Protein AF-A0AAW9DJM7-F1 (afdb_monomer_lite)

Foldseek 3Di:
DPPPPDPPDPQPDPDDDPDQKDFWWAFPVRFKTKMWGNPDLDDDPVVQDPADWLDDPPDPDASLVSVVVVLCVQPVPDPDPSVCCVPPPPDPVNQVVSQVRCVVVQKHKDKDWDQEPVRDIGIIIDIDRVVPDDPVVVVCCCVKRVNLSRNSQKIWMFIGTPCCVVVDPDCVVVVVPGDTDITGNCQVPPDPVSVQVVCVVVNTGTPVVVVVVVVVVVVVVVVVVVVVVD

Secondary structure (DSSP, 8-state):
--S-S----SSS-TTS---SEEEEEEETTSSEEEEEESS-----HHHH--S--S--TTSSS-HHHHHHHHHHHH-TT----GGGGGGT---HHHHHHHHHHHGGGT-EEEEEEEE-TTS-EEEEEEEE-TTTS-HHHHHHHIIIIIIHHHTT-EEEEEEEEHHHHHH-S--HHHHHHS--EEEETTHHHH-HHHHHHHHHHTTEEEHHHHHHHHHHHHHHHHHHHHHHT-

Organism: Streptococcus suis (NCBI:txid1307)

Structure (mmCIF, N/CA/C/O backbone):
data_AF-A0AAW9DJM7-F1
#
_entry.id   AF-A0AAW9DJM7-F1
#
loop_
_atom_site.group_PDB
_atom_site.id
_atom_site.type_symbol
_atom_site.label_atom_id
_atom_site.label_alt_id
_atom_site.label_comp_id
_atom_site.label_asym_id
_atom_site.label_entity_id
_atom_site.label_seq_id
_atom_site.pdbx_PDB_ins_code
_atom_site.Cartn_x
_atom_site.Cartn_y
_atom_site.Cartn_z
_atom_site.occupancy
_atom_site.B_iso_or_equiv
_atom_site.auth_seq_id
_atom_site.auth_comp_id
_atom_site.auth_asym_id
_atom_site.auth_atom_id
_atom_site.pdbx_PDB_model_num
ATOM 1 N N . MET A 1 1 ? -21.411 7.352 35.489 1.00 37.78 1 MET A N 1
ATOM 2 C CA . MET A 1 1 ? -21.206 6.170 36.355 1.00 37.78 1 MET A CA 1
ATOM 3 C C . MET A 1 1 ? -22.107 5.011 35.935 1.00 37.78 1 MET A C 1
ATOM 5 O O . MET A 1 1 ? -23.178 4.854 36.501 1.00 37.78 1 MET A O 1
ATOM 9 N N . GLU A 1 2 ? -21.659 4.278 34.909 1.00 28.89 2 GLU A N 1
ATOM 10 C CA . GLU A 1 2 ? -22.068 2.930 34.418 1.00 28.89 2 GLU A CA 1
ATOM 11 C C . GLU A 1 2 ? -21.957 2.785 32.883 1.00 28.89 2 GLU A C 1
ATOM 13 O O . GLU A 1 2 ? -22.255 1.725 32.353 1.00 28.89 2 GLU A O 1
ATOM 18 N N . LYS A 1 3 ? -21.436 3.795 32.167 1.00 32.22 3 LYS A N 1
ATOM 19 C CA . LYS A 1 3 ? -21.018 3.673 30.753 1.00 32.22 3 LYS A CA 1
ATOM 20 C C . LYS A 1 3 ? -19.493 3.611 30.539 1.00 32.22 3 LYS A C 1
ATOM 22 O O . LYS A 1 3 ? -19.038 3.504 29.416 1.00 32.22 3 LYS A O 1
ATOM 27 N N . GLU A 1 4 ? -18.702 3.647 31.612 1.00 37.38 4 GLU A N 1
ATOM 28 C C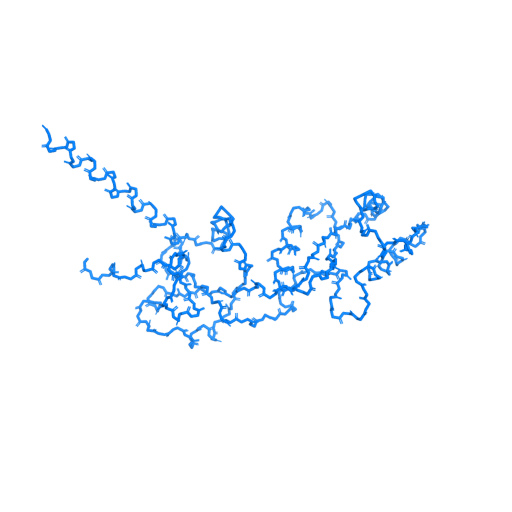A . GLU A 1 4 ? -17.241 3.882 31.573 1.00 37.38 4 GLU A CA 1
ATOM 29 C C . GLU A 1 4 ? -16.390 2.616 31.782 1.00 37.38 4 GLU A C 1
ATOM 31 O O . GLU A 1 4 ? -15.215 2.712 32.120 1.00 37.38 4 GLU A O 1
ATOM 36 N N . LYS A 1 5 ? -16.961 1.410 31.665 1.00 31.92 5 LYS A N 1
ATOM 37 C CA . LYS A 1 5 ? -16.293 0.193 32.165 1.00 31.92 5 LYS A CA 1
ATOM 38 C C . LYS A 1 5 ? -15.537 -0.660 31.152 1.00 31.92 5 LYS A C 1
ATOM 40 O O . LYS A 1 5 ? -14.966 -1.663 31.570 1.00 31.92 5 LYS A O 1
ATOM 45 N N . THR A 1 6 ? -15.455 -0.260 29.888 1.00 35.06 6 THR A N 1
ATOM 46 C CA . THR A 1 6 ? -14.741 -1.076 28.895 1.00 35.06 6 THR A CA 1
ATOM 47 C C . THR A 1 6 ? -14.119 -0.230 27.786 1.00 35.06 6 THR A C 1
ATOM 49 O O . THR A 1 6 ? -14.371 -0.434 26.609 1.00 35.06 6 THR A O 1
ATOM 52 N N . MET A 1 7 ? -13.275 0.734 28.157 1.00 35.44 7 MET A N 1
ATOM 53 C CA . MET A 1 7 ? -12.139 1.103 27.303 1.00 35.44 7 MET A CA 1
ATOM 54 C C . MET A 1 7 ? -10.948 0.260 27.758 1.00 35.44 7 MET A C 1
ATOM 56 O O . MET A 1 7 ? -10.031 0.741 28.416 1.00 35.44 7 MET A O 1
ATOM 60 N N . THR A 1 8 ? -11.020 -1.049 27.525 1.00 33.78 8 THR A N 1
ATOM 61 C CA . THR A 1 8 ? -9.863 -1.925 27.707 1.00 33.78 8 THR A CA 1
ATOM 62 C C . THR A 1 8 ? -8.975 -1.785 26.481 1.00 33.78 8 THR A C 1
ATOM 64 O O . THR A 1 8 ? -9.253 -2.346 25.428 1.00 33.78 8 THR A O 1
ATOM 67 N N . ASN A 1 9 ? -7.956 -0.950 26.651 1.00 37.66 9 ASN A N 1
ATOM 68 C CA . ASN A 1 9 ? -6.642 -0.970 26.017 1.00 37.66 9 ASN A CA 1
ATOM 69 C C . ASN A 1 9 ? -6.365 -2.208 25.122 1.00 37.66 9 ASN A C 1
ATOM 71 O O . ASN A 1 9 ? -6.140 -3.286 25.673 1.00 37.66 9 ASN A O 1
ATOM 75 N N . PRO A 1 10 ? -6.312 -2.098 23.777 1.00 40.12 10 PRO A N 1
ATOM 76 C CA . PRO A 1 10 ? -5.844 -3.201 22.941 1.00 40.12 10 PRO A CA 1
ATOM 77 C C . PRO A 1 10 ? -4.352 -3.117 22.594 1.00 40.12 10 PRO A C 1
ATOM 79 O O . PRO A 1 10 ? -3.803 -4.088 22.084 1.00 40.12 10 PRO A O 1
ATOM 82 N N . LEU A 1 11 ? -3.660 -2.006 22.869 1.00 37.53 11 LEU A N 1
ATOM 83 C CA . LEU A 1 11 ? -2.289 -1.828 22.372 1.00 37.53 11 LEU A CA 1
ATOM 84 C C . LEU A 1 11 ? -1.191 -2.344 23.317 1.00 37.53 11 LEU A C 1
ATOM 86 O O . LEU A 1 11 ? -0.027 -2.351 22.923 1.00 37.53 11 LEU A O 1
ATOM 90 N N . GLN A 1 12 ? -1.515 -2.823 24.530 1.00 35.91 12 GLN A N 1
ATOM 91 C CA . GLN A 1 12 ? -0.491 -3.315 25.475 1.00 35.91 12 GLN A CA 1
ATOM 92 C C . GLN A 1 12 ? -0.831 -4.552 26.326 1.00 35.91 12 GLN A C 1
ATOM 94 O O . GLN A 1 12 ? -0.043 -4.897 27.205 1.00 35.91 12 GLN A O 1
ATOM 99 N N . GLU A 1 13 ? -1.901 -5.299 26.048 1.00 33.00 13 GLU A N 1
ATOM 100 C CA . GLU A 1 13 ? -2.105 -6.613 26.686 1.00 33.00 13 GLU A CA 1
ATOM 101 C C . GLU A 1 13 ? -2.066 -7.749 25.661 1.00 33.00 13 GLU A C 1
ATOM 103 O O . GLU A 1 13 ? -3.026 -8.481 25.423 1.00 33.00 13 GLU A O 1
ATOM 108 N N . HIS A 1 14 ? -0.877 -7.946 25.089 1.00 40.41 14 HIS A N 1
ATOM 109 C CA . HIS A 1 14 ? -0.467 -9.283 24.684 1.00 40.41 14 HIS A CA 1
ATOM 110 C C . HIS A 1 14 ? -0.454 -10.171 25.935 1.00 40.41 14 HIS A C 1
ATOM 112 O O . HIS A 1 14 ? 0.506 -10.118 26.694 1.00 40.41 14 HIS A O 1
ATOM 118 N N . GLU A 1 15 ? -1.523 -10.944 26.163 1.00 33.97 15 GLU A N 1
ATOM 119 C CA . GLU A 1 15 ? -1.393 -12.386 26.444 1.00 33.97 15 GLU A CA 1
ATOM 120 C C . GLU A 1 15 ? -2.715 -13.172 26.574 1.00 33.97 15 GLU A C 1
ATOM 122 O O . GLU A 1 15 ? -2.642 -14.394 26.472 1.00 33.97 15 GLU A O 1
ATOM 127 N N . THR A 1 16 ? -3.916 -12.588 26.740 1.00 34.47 16 THR A N 1
ATOM 128 C CA . THR A 1 16 ? -5.097 -13.439 27.072 1.00 34.47 16 THR A CA 1
ATOM 129 C C . THR A 1 16 ? -6.502 -12.975 26.640 1.00 34.47 16 THR A C 1
ATOM 131 O O . THR A 1 16 ? -7.471 -13.329 27.312 1.00 34.47 16 THR A O 1
ATOM 134 N N . VAL A 1 17 ? -6.688 -12.264 25.522 1.00 37.53 17 VAL A N 1
ATOM 135 C CA . VAL A 1 17 ? -8.040 -12.160 24.930 1.00 37.53 17 VAL A CA 1
ATOM 136 C C . VAL A 1 17 ? -7.999 -12.543 23.452 1.00 37.53 17 VAL A C 1
ATOM 138 O O . VAL A 1 17 ? -7.405 -11.846 22.639 1.00 37.53 17 VAL A O 1
ATOM 141 N N . GLU A 1 18 ? -8.609 -13.687 23.129 1.00 42.47 18 GLU A N 1
ATOM 142 C CA . GLU A 1 18 ? -8.952 -14.126 21.770 1.00 42.47 18 GLU A CA 1
ATOM 143 C C . GLU A 1 18 ? -10.031 -13.189 21.193 1.00 42.47 18 GLU A C 1
ATOM 145 O O . GLU A 1 18 ? -11.188 -13.578 21.060 1.00 42.47 18 GLU A O 1
ATOM 150 N N . VAL A 1 19 ? -9.702 -11.926 20.921 1.00 54.81 19 VAL A N 1
ATOM 151 C CA . VAL A 1 19 ? -10.567 -11.073 20.096 1.00 54.81 19 VAL A CA 1
ATOM 152 C C . VAL A 1 19 ? -9.832 -10.827 18.795 1.00 54.81 19 VAL A C 1
ATOM 154 O O . VAL A 1 19 ? -8.805 -10.152 18.779 1.00 54.81 19 VAL A O 1
ATOM 157 N N . GLY A 1 20 ? -10.356 -11.404 17.714 1.00 70.94 20 GLY A N 1
ATOM 158 C CA . GLY A 1 20 ? -9.831 -11.215 16.362 1.00 70.94 20 GLY A CA 1
ATOM 159 C C . GLY A 1 20 ? -9.927 -9.772 15.872 1.00 70.94 20 GLY A C 1
ATOM 160 O O . GLY A 1 20 ? -9.278 -9.417 14.900 1.00 70.94 20 GLY A O 1
ATOM 161 N N . TYR A 1 21 ? -10.680 -8.913 16.565 1.00 81.81 21 TYR A N 1
ATOM 162 C CA . TYR A 1 21 ? -10.854 -7.506 16.229 1.00 81.81 21 TYR A CA 1
ATOM 163 C C . TYR A 1 21 ? -10.689 -6.578 17.443 1.00 81.81 21 TYR A C 1
ATOM 165 O O . TYR A 1 21 ? -10.893 -6.976 18.590 1.00 81.81 21 TYR A O 1
ATOM 173 N N . ALA A 1 22 ? -10.342 -5.314 17.196 1.00 83.69 22 ALA A N 1
ATOM 174 C CA . ALA A 1 22 ? -10.177 -4.286 18.222 1.00 83.69 22 ALA A CA 1
ATOM 175 C C . ALA A 1 22 ? -10.724 -2.934 17.757 1.00 83.69 22 ALA A C 1
ATOM 177 O O . ALA A 1 22 ? -10.613 -2.579 16.589 1.00 83.69 22 ALA A O 1
ATOM 178 N N . ILE A 1 23 ? -11.269 -2.141 18.681 1.00 86.19 23 ILE A N 1
ATOM 179 C CA . ILE A 1 23 ? -11.615 -0.747 18.390 1.00 86.19 23 ILE A CA 1
ATOM 180 C C . ILE A 1 23 ? -10.336 0.092 18.466 1.00 86.19 23 ILE A C 1
ATOM 182 O O . ILE A 1 23 ? -9.620 0.024 19.467 1.00 86.19 23 ILE A O 1
ATOM 186 N N . ILE A 1 24 ? -10.053 0.877 17.427 1.00 86.12 24 ILE A N 1
ATOM 187 C CA . ILE A 1 24 ? -8.833 1.696 17.320 1.00 86.12 24 ILE A CA 1
ATOM 188 C C . ILE A 1 24 ? -9.105 3.199 17.220 1.00 86.12 24 ILE A C 1
ATOM 190 O O . ILE A 1 24 ? -8.210 3.995 17.499 1.00 86.12 24 ILE A O 1
ATOM 194 N N . GLY A 1 25 ? -10.331 3.606 16.887 1.00 87.25 25 GLY A N 1
ATOM 195 C CA . GLY A 1 25 ? -10.681 5.020 16.792 1.00 87.25 25 GLY A CA 1
ATOM 196 C C . GLY A 1 25 ? -12.165 5.300 16.975 1.00 87.25 25 GLY A C 1
ATOM 197 O O . GLY A 1 25 ? -12.992 4.391 16.912 1.00 87.25 25 GLY A O 1
ATOM 198 N N . ILE A 1 26 ? -12.485 6.572 17.197 1.00 88.62 26 ILE A N 1
ATOM 199 C CA . ILE A 1 26 ? -13.849 7.106 17.306 1.00 88.62 26 ILE A CA 1
ATOM 200 C C . ILE A 1 26 ? -13.984 8.254 16.307 1.00 88.62 26 ILE A C 1
ATOM 202 O O . ILE A 1 26 ? -13.054 9.048 16.157 1.00 88.62 26 ILE A O 1
ATOM 206 N N . SER A 1 27 ? -15.097 8.321 15.580 1.00 91.31 27 SER A N 1
ATOM 207 C CA . SER A 1 27 ? -15.338 9.388 14.609 1.00 91.31 27 SER A CA 1
ATOM 208 C C . SER A 1 27 ? -15.389 10.752 15.308 1.00 91.31 27 SER A C 1
ATOM 210 O O . SER A 1 27 ? -15.772 10.860 16.472 1.00 91.31 27 SER A O 1
ATOM 212 N N . GLN A 1 28 ? -14.997 11.822 14.613 1.00 86.19 28 GLN A N 1
ATOM 213 C CA . GLN A 1 28 ? -14.961 13.175 15.200 1.00 86.19 28 GLN A CA 1
ATOM 214 C C . GLN A 1 28 ? -16.333 13.708 15.646 1.00 86.19 28 GLN A C 1
ATOM 216 O O . GLN A 1 28 ? -16.401 14.62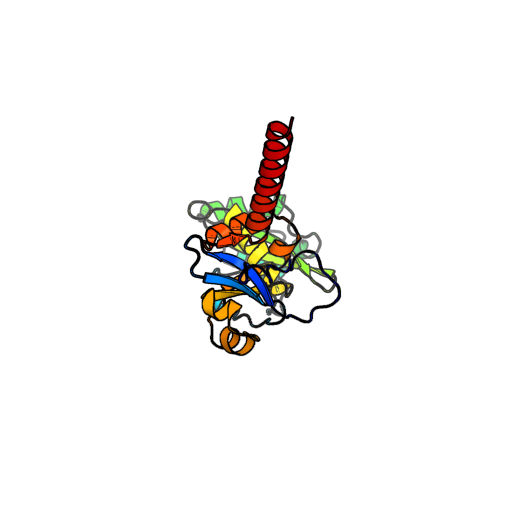1 16.467 1.00 86.19 28 GLN A O 1
ATOM 221 N N . ASP A 1 29 ? -17.415 13.183 15.078 1.00 88.50 29 ASP A N 1
ATOM 222 C CA . ASP A 1 29 ? -18.796 13.472 15.470 1.00 88.50 29 ASP A CA 1
ATOM 223 C C . ASP A 1 29 ? -19.336 12.527 16.556 1.00 88.50 29 ASP A C 1
ATOM 225 O O . ASP A 1 29 ? -20.470 12.704 16.998 1.00 88.50 29 ASP A O 1
ATOM 229 N N . GLU A 1 30 ? -18.515 11.581 17.026 1.00 85.31 30 GLU A N 1
ATOM 230 C CA . GLU A 1 30 ? -18.844 10.598 18.061 1.00 85.31 30 GLU A CA 1
ATOM 231 C C . GLU A 1 30 ? -20.090 9.755 17.728 1.00 85.31 30 GLU A C 1
ATOM 233 O O . GLU A 1 30 ? -20.873 9.404 18.614 1.00 85.31 30 GLU A O 1
ATOM 238 N N . GLU A 1 31 ? -20.295 9.422 16.452 1.00 88.88 31 GLU A N 1
ATOM 239 C CA . GLU A 1 31 ? -21.380 8.531 16.015 1.00 88.88 31 GLU A CA 1
ATOM 240 C C . GLU A 1 31 ? -20.888 7.101 15.743 1.00 88.88 31 GLU A C 1
ATOM 242 O O . GLU A 1 31 ? -21.622 6.131 15.968 1.00 88.88 31 GLU A O 1
ATOM 247 N N . GLU A 1 32 ? -19.629 6.948 15.331 1.00 91.38 32 GLU A N 1
ATOM 248 C CA . GLU A 1 32 ? -19.064 5.689 14.850 1.00 91.38 32 GLU A CA 1
ATOM 249 C C . GLU A 1 32 ? -17.731 5.360 15.527 1.00 91.38 32 GLU A C 1
ATOM 251 O O . GLU A 1 32 ? -16.979 6.225 15.978 1.00 91.38 32 GLU A O 1
ATOM 256 N N . VAL A 1 33 ? -17.420 4.070 15.582 1.00 90.12 33 VAL A N 1
ATOM 257 C CA . VAL A 1 33 ? -16.104 3.556 15.939 1.00 90.12 33 VAL A CA 1
ATOM 258 C C . VAL A 1 33 ? -15.437 2.918 14.732 1.00 90.12 33 VAL A C 1
ATOM 260 O O . VAL A 1 33 ? -16.099 2.329 13.877 1.00 90.12 33 VAL A O 1
ATOM 263 N N . LEU A 1 34 ? -14.110 2.995 14.700 1.00 90.69 34 LEU A N 1
ATOM 264 C CA . LEU A 1 34 ? -13.289 2.267 13.748 1.00 90.69 34 LEU A CA 1
ATOM 265 C C . LEU A 1 34 ? -12.763 0.995 14.405 1.00 90.69 34 LEU A C 1
ATOM 267 O O . LEU A 1 34 ? -12.062 1.051 15.420 1.00 90.69 34 LEU A O 1
ATOM 271 N N . ILE A 1 35 ? -13.096 -0.142 13.810 1.00 89.38 35 ILE A N 1
ATOM 272 C CA . ILE A 1 35 ? -12.697 -1.473 14.256 1.00 89.38 35 ILE A CA 1
ATOM 273 C C . ILE A 1 35 ? -11.681 -2.031 13.269 1.00 89.38 35 ILE A C 1
ATOM 275 O O . ILE A 1 35 ? -11.929 -2.028 12.068 1.00 89.38 35 ILE A O 1
ATOM 279 N N . VAL A 1 36 ? -10.557 -2.527 13.772 1.00 88.12 36 VAL A N 1
ATOM 280 C CA . VAL A 1 36 ? -9.617 -3.344 13.000 1.00 88.12 36 VAL A CA 1
ATOM 281 C C . VAL A 1 36 ? -9.917 -4.816 13.230 1.00 88.12 36 VAL A C 1
ATOM 283 O O . VAL A 1 36 ? -10.077 -5.228 14.375 1.00 88.12 36 VAL A O 1
ATOM 286 N N . ASP A 1 37 ? -9.970 -5.597 12.158 1.00 86.94 37 ASP A N 1
ATOM 287 C CA . ASP A 1 37 ? -10.021 -7.058 12.188 1.00 86.94 37 ASP A CA 1
ATOM 288 C C . ASP A 1 37 ? -8.645 -7.613 11.787 1.00 86.94 37 ASP A C 1
ATOM 290 O O . ASP A 1 37 ? -8.155 -7.375 10.681 1.00 86.94 37 ASP A O 1
ATOM 294 N N . TYR A 1 38 ? -7.998 -8.301 12.727 1.00 81.12 38 TYR A N 1
ATOM 295 C CA . TYR A 1 38 ? -6.676 -8.908 12.582 1.00 81.12 38 TYR A CA 1
ATOM 296 C C . TYR A 1 38 ? -6.719 -10.344 12.048 1.00 81.12 38 TYR A C 1
ATOM 298 O O . TYR A 1 38 ? -5.670 -10.858 11.650 1.00 81.12 38 TYR A O 1
ATOM 306 N N . ASP A 1 39 ? -7.885 -10.993 12.074 1.00 77.88 39 ASP A N 1
ATOM 307 C CA . ASP A 1 39 ? -8.047 -12.396 11.685 1.00 77.88 39 ASP A CA 1
ATOM 308 C C . ASP A 1 39 ? -8.612 -12.539 10.263 1.00 77.88 39 ASP A C 1
ATOM 310 O O . ASP A 1 39 ? -8.368 -13.550 9.591 1.00 77.88 39 ASP A O 1
ATOM 314 N N . SER A 1 40 ? -9.346 -11.536 9.778 1.00 69.44 40 SER A N 1
ATOM 315 C CA . SER A 1 40 ? -9.876 -11.525 8.417 1.00 69.44 40 SER A CA 1
ATOM 316 C C . SER A 1 40 ? -8.860 -11.008 7.396 1.00 69.44 40 SER A C 1
ATOM 318 O O . SER A 1 40 ? -8.470 -9.843 7.394 1.00 69.44 40 SER A O 1
ATOM 320 N N . ASN A 1 41 ? -8.482 -11.888 6.463 1.00 65.00 41 ASN A N 1
ATOM 321 C CA . ASN A 1 41 ? -7.443 -11.631 5.458 1.00 65.00 41 ASN A CA 1
ATOM 322 C C . ASN A 1 41 ? -7.965 -11.700 4.014 1.00 65.00 41 ASN A C 1
ATOM 324 O O . ASN A 1 41 ? -7.211 -12.036 3.098 1.00 65.00 41 ASN A O 1
ATOM 328 N N . TRP A 1 42 ? -9.258 -11.452 3.780 1.00 71.19 42 TRP A N 1
ATOM 329 C CA . TRP A 1 42 ? -9.771 -11.426 2.409 1.00 71.19 42 TRP A CA 1
ATOM 330 C C . TRP A 1 42 ? -9.570 -10.043 1.783 1.00 71.19 42 TRP A C 1
ATOM 332 O O . TRP A 1 42 ? -10.137 -9.055 2.244 1.00 71.19 42 TRP A O 1
ATOM 342 N N . VAL A 1 43 ? -8.767 -9.974 0.726 1.00 75.06 43 VAL A N 1
ATOM 343 C CA . VAL A 1 43 ? -8.540 -8.750 -0.046 1.00 75.06 43 VAL A CA 1
ATOM 344 C C . VAL A 1 43 ? -8.800 -9.069 -1.510 1.00 75.06 43 VAL A C 1
ATOM 346 O O . VAL A 1 43 ? -8.197 -9.996 -2.055 1.00 75.06 43 VAL A O 1
ATOM 349 N N . ASP A 1 44 ? -9.698 -8.315 -2.141 1.00 80.06 44 ASP A N 1
ATOM 350 C CA . ASP A 1 44 ? -9.817 -8.321 -3.595 1.00 80.06 44 ASP A CA 1
ATOM 351 C C . ASP A 1 44 ? -8.675 -7.480 -4.179 1.00 80.06 44 ASP A C 1
ATOM 353 O O . ASP A 1 44 ? -8.640 -6.257 -4.043 1.00 80.06 44 ASP A O 1
ATOM 357 N N . GLU A 1 45 ? -7.705 -8.159 -4.790 1.00 77.44 45 GLU A N 1
ATOM 358 C CA . GLU A 1 45 ? -6.511 -7.553 -5.380 1.00 77.44 45 GLU A CA 1
ATOM 359 C C . GLU A 1 45 ? -6.850 -6.491 -6.438 1.00 77.44 45 GLU A C 1
ATOM 361 O O . GLU A 1 45 ? -6.163 -5.471 -6.515 1.00 77.44 45 GLU A O 1
ATOM 366 N N . GLU A 1 46 ? -7.905 -6.701 -7.236 1.00 78.06 46 GLU A N 1
ATOM 367 C CA . GLU A 1 46 ? -8.298 -5.761 -8.292 1.00 78.06 46 GLU A CA 1
ATOM 368 C C . GLU A 1 46 ? -8.909 -4.485 -7.707 1.00 78.06 46 GLU A C 1
ATOM 370 O O . GLU A 1 46 ? -8.666 -3.390 -8.218 1.00 78.06 46 GLU A O 1
ATOM 375 N N . GLU A 1 47 ? -9.687 -4.612 -6.630 1.00 75.06 47 GLU A N 1
ATOM 376 C CA . GLU A 1 47 ? -10.264 -3.459 -5.936 1.00 75.06 47 GLU A CA 1
ATOM 377 C C . GLU A 1 47 ? -9.206 -2.700 -5.133 1.00 75.06 47 GLU A C 1
ATOM 379 O O . GLU A 1 47 ? -9.251 -1.472 -5.059 1.00 75.06 47 GLU A O 1
ATOM 384 N N . PHE A 1 48 ? -8.235 -3.420 -4.569 1.00 80.31 48 PHE A N 1
ATOM 385 C CA . PHE A 1 48 ? -7.185 -2.866 -3.723 1.00 80.31 48 PHE A CA 1
ATOM 386 C C . PHE A 1 48 ? -6.078 -2.156 -4.522 1.00 80.31 48 PHE A C 1
ATOM 388 O O . PHE A 1 48 ? -5.584 -1.099 -4.122 1.00 80.31 48 PHE A O 1
ATOM 395 N N . LEU A 1 49 ? -5.673 -2.707 -5.670 1.00 84.81 49 LEU A N 1
ATOM 396 C CA . LEU A 1 49 ? -4.616 -2.125 -6.497 1.00 84.81 49 LEU A CA 1
ATOM 397 C C . LEU A 1 49 ? -5.170 -1.030 -7.414 1.00 84.81 49 LEU A C 1
ATOM 399 O O . LEU A 1 49 ? -5.641 -1.264 -8.524 1.00 84.81 49 LEU A O 1
ATOM 403 N N . HIS A 1 50 ? -5.026 0.221 -6.989 1.00 82.56 50 HIS A N 1
ATOM 404 C CA . HIS A 1 50 ? -5.513 1.380 -7.744 1.00 82.56 50 HIS A CA 1
ATOM 405 C C . HIS A 1 50 ? -4.594 1.831 -8.890 1.00 82.56 50 HIS A C 1
ATOM 407 O O . HIS A 1 50 ? -4.886 2.814 -9.579 1.00 82.56 50 HIS A O 1
ATOM 413 N N . ARG A 1 51 ? -3.448 1.168 -9.080 1.00 85.69 51 ARG A N 1
ATOM 414 C CA . ARG A 1 51 ? -2.424 1.568 -10.051 1.00 85.69 51 ARG A CA 1
ATOM 415 C C . ARG A 1 51 ? -1.864 0.366 -10.794 1.00 85.69 51 ARG A C 1
ATOM 417 O O . ARG A 1 51 ? -1.607 -0.677 -10.203 1.00 85.69 51 ARG A O 1
ATOM 424 N N . SER A 1 52 ? -1.615 0.545 -12.090 1.00 86.62 52 SER A N 1
ATOM 425 C CA . SER A 1 52 ? -0.998 -0.485 -12.924 1.00 86.62 52 SER A CA 1
ATOM 426 C C . SER A 1 52 ? 0.474 -0.660 -12.560 1.00 86.62 52 SER A C 1
ATOM 428 O O . SER A 1 52 ? 1.307 0.190 -12.880 1.00 86.62 52 SER A O 1
ATOM 430 N N . LEU A 1 53 ? 0.783 -1.773 -11.901 1.00 91.75 53 LEU A N 1
ATOM 431 C CA . LEU A 1 53 ? 2.152 -2.194 -11.639 1.00 91.75 53 LEU A CA 1
ATOM 432 C C . LEU A 1 53 ? 2.800 -2.718 -12.922 1.00 91.75 53 LEU A C 1
ATOM 434 O O . LEU A 1 53 ? 2.151 -3.345 -13.759 1.00 91.75 53 LEU A O 1
ATOM 438 N N . ILE A 1 54 ? 4.097 -2.459 -13.066 1.00 93.12 54 ILE A N 1
ATOM 439 C CA . ILE A 1 54 ? 4.928 -3.086 -14.099 1.00 93.12 54 ILE A CA 1
ATOM 440 C C . ILE A 1 54 ? 5.283 -4.512 -13.677 1.00 93.12 54 ILE A C 1
ATOM 442 O O . ILE A 1 54 ? 5.360 -5.396 -14.526 1.00 93.12 54 ILE A O 1
ATOM 446 N N . THR A 1 55 ? 5.504 -4.726 -12.379 1.00 89.88 55 THR A N 1
ATOM 447 C CA . THR A 1 55 ? 5.878 -6.021 -11.814 1.00 89.88 55 THR A CA 1
ATOM 448 C C . THR A 1 55 ? 4.682 -6.703 -11.162 1.00 89.88 55 THR A C 1
ATOM 450 O O . THR A 1 55 ? 3.964 -6.116 -10.353 1.00 89.88 55 THR A O 1
ATOM 453 N N . ASN A 1 56 ? 4.476 -7.966 -11.521 1.00 84.94 56 ASN A N 1
ATOM 454 C CA . ASN A 1 56 ? 3.467 -8.846 -10.957 1.00 84.94 56 ASN A CA 1
ATOM 455 C C . ASN A 1 56 ? 4.147 -10.116 -10.430 1.00 84.94 56 ASN A C 1
ATOM 457 O O . ASN A 1 56 ? 4.798 -10.829 -11.194 1.00 84.94 56 ASN A O 1
ATOM 461 N N . TYR A 1 57 ? 3.970 -10.407 -9.142 1.00 77.00 57 TYR A N 1
ATOM 462 C CA . TYR A 1 57 ? 4.531 -11.594 -8.489 1.00 77.00 57 TYR A CA 1
ATOM 463 C C . TYR A 1 57 ? 3.898 -12.910 -8.972 1.00 77.00 57 TYR A C 1
ATOM 465 O O . TYR A 1 57 ? 4.485 -13.977 -8.820 1.00 77.00 57 TYR A O 1
ATOM 473 N N . GLN A 1 58 ? 2.693 -12.848 -9.550 1.00 77.25 58 GLN A N 1
ATOM 474 C CA . GLN A 1 58 ? 1.999 -14.008 -10.116 1.00 77.25 58 GLN A CA 1
ATOM 475 C C . GLN A 1 58 ? 2.551 -14.403 -11.493 1.00 77.25 58 GLN A C 1
ATOM 477 O O . GLN A 1 58 ? 2.221 -15.474 -12.007 1.00 77.25 58 GLN A O 1
ATOM 482 N N . ASP A 1 59 ? 3.355 -13.540 -12.119 1.00 84.56 59 ASP A N 1
ATOM 483 C CA . ASP A 1 59 ? 4.021 -13.853 -13.379 1.00 84.56 59 ASP A CA 1
ATOM 484 C C . ASP A 1 59 ? 5.186 -14.822 -13.126 1.00 84.56 59 ASP A C 1
ATOM 486 O O . ASP A 1 59 ? 5.955 -14.673 -12.181 1.00 84.56 59 ASP A O 1
ATOM 490 N N . GLU A 1 60 ? 5.346 -15.820 -13.996 1.00 85.88 60 GLU A N 1
ATOM 491 C CA . GLU A 1 60 ? 6.439 -16.796 -13.892 1.00 85.88 60 GLU A CA 1
ATOM 492 C C . GLU A 1 60 ? 7.823 -16.165 -14.151 1.00 85.88 60 GLU A C 1
ATOM 494 O O . GLU A 1 60 ? 8.856 -16.768 -13.844 1.00 85.88 60 GLU A O 1
ATOM 499 N N . ARG A 1 61 ? 7.866 -14.971 -14.757 1.00 87.31 61 ARG A N 1
ATOM 500 C CA . ARG A 1 61 ? 9.091 -14.206 -15.013 1.00 87.31 61 ARG A CA 1
ATOM 501 C C . ARG A 1 61 ? 9.484 -13.385 -13.788 1.00 87.31 61 ARG A C 1
ATOM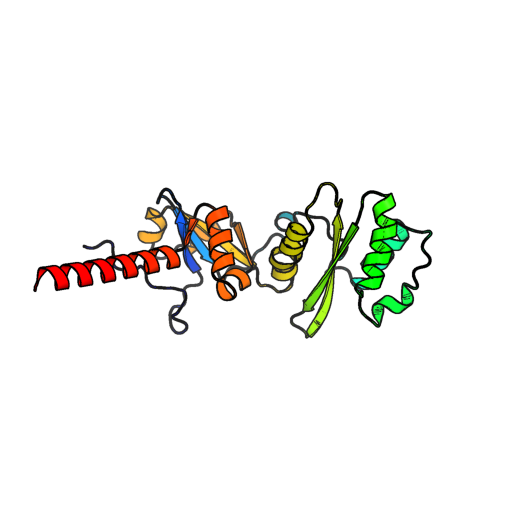 503 O O . ARG A 1 61 ? 8.638 -12.766 -13.149 1.00 87.31 61 ARG A O 1
ATOM 510 N N . SER A 1 62 ? 10.791 -13.264 -13.545 1.00 86.31 62 SER A N 1
ATOM 511 C CA . SER A 1 62 ? 11.327 -12.369 -12.512 1.00 86.31 62 SER A CA 1
ATOM 512 C C . SER A 1 62 ? 10.846 -10.926 -12.714 1.00 86.31 62 SER A C 1
ATOM 514 O O . SER A 1 62 ? 10.700 -10.464 -13.851 1.00 86.31 62 SER A O 1
ATOM 516 N N . SER A 1 63 ? 10.646 -10.183 -11.624 1.00 87.69 63 SER A N 1
ATOM 517 C CA . SER A 1 63 ? 10.336 -8.745 -11.672 1.00 87.69 63 SER A CA 1
ATOM 518 C C . SER A 1 63 ? 11.364 -7.958 -12.489 1.00 87.69 63 SER A C 1
ATOM 520 O O . SER A 1 63 ? 11.002 -7.089 -13.281 1.00 87.69 63 SER A O 1
ATOM 522 N N . TYR A 1 64 ? 12.639 -8.341 -12.394 1.00 85.56 64 TYR A N 1
ATOM 523 C CA . TYR A 1 64 ? 13.715 -7.856 -13.257 1.00 85.56 64 TYR A CA 1
ATOM 524 C C . TYR A 1 64 ? 13.385 -8.005 -14.743 1.00 85.56 64 TYR A C 1
ATOM 526 O O . TYR A 1 64 ? 13.430 -7.022 -15.483 1.00 85.56 64 TYR A O 1
ATOM 534 N N . GLN A 1 65 ? 13.020 -9.211 -15.187 1.00 85.50 65 GLN A N 1
ATOM 535 C CA . GLN A 1 65 ? 12.681 -9.462 -16.585 1.00 85.50 65 GLN A CA 1
ATOM 536 C C . GLN A 1 65 ? 11.433 -8.681 -17.017 1.00 85.50 65 GLN A C 1
ATOM 538 O O . GLN A 1 65 ? 11.399 -8.159 -18.129 1.00 85.50 65 GLN A O 1
ATOM 543 N N . GLN A 1 66 ? 10.437 -8.536 -16.141 1.00 91.12 66 GLN A N 1
ATOM 544 C CA . GLN A 1 66 ? 9.235 -7.747 -16.426 1.00 91.12 66 GLN A CA 1
ATOM 545 C C . GLN A 1 66 ? 9.564 -6.260 -16.655 1.00 91.12 66 GLN A C 1
ATOM 547 O O . GLN A 1 66 ? 9.103 -5.668 -17.635 1.00 91.12 66 GLN A O 1
ATOM 552 N N . ILE A 1 67 ? 10.426 -5.665 -15.820 1.00 89.75 67 ILE A N 1
ATOM 553 C CA . ILE A 1 67 ? 10.903 -4.283 -16.001 1.00 89.75 67 ILE A CA 1
ATOM 554 C C . ILE A 1 67 ? 11.724 -4.160 -17.291 1.00 89.75 67 ILE A C 1
ATOM 556 O O . ILE A 1 67 ? 11.542 -3.210 -18.051 1.00 89.75 67 ILE A O 1
ATOM 560 N N . ILE A 1 68 ? 12.605 -5.124 -17.571 1.00 86.94 68 ILE A N 1
ATOM 561 C CA . ILE A 1 68 ? 13.406 -5.177 -18.804 1.00 86.94 68 ILE A CA 1
ATOM 562 C C . ILE A 1 68 ? 12.503 -5.185 -20.042 1.00 86.94 68 ILE A C 1
ATOM 564 O O . ILE A 1 68 ? 12.727 -4.396 -20.962 1.00 86.94 68 ILE A O 1
ATOM 568 N N . ASP A 1 69 ? 11.477 -6.035 -20.060 1.00 88.75 69 ASP A N 1
ATOM 569 C CA . ASP A 1 69 ? 10.527 -6.140 -21.169 1.00 88.75 69 ASP A CA 1
ATOM 570 C C . ASP A 1 69 ? 9.770 -4.817 -21.369 1.00 88.75 69 ASP A C 1
ATOM 572 O O . ASP A 1 69 ? 9.628 -4.332 -22.498 1.00 88.75 69 ASP A O 1
ATOM 576 N N . TRP A 1 70 ? 9.344 -4.184 -20.271 1.00 91.69 70 TRP A N 1
ATOM 577 C CA . TRP A 1 70 ? 8.694 -2.875 -20.307 1.00 91.69 70 TRP A CA 1
ATOM 578 C C . TRP A 1 70 ? 9.623 -1.772 -20.842 1.00 91.69 70 TRP A C 1
ATOM 580 O O . TRP A 1 70 ? 9.217 -0.974 -21.694 1.00 91.69 70 TRP A O 1
ATOM 590 N N . LEU A 1 71 ? 10.889 -1.747 -20.411 1.00 88.62 71 LEU A N 1
ATOM 591 C CA . LEU A 1 71 ? 11.892 -0.789 -20.886 1.00 88.62 71 LEU A CA 1
ATOM 592 C C . LEU A 1 71 ? 12.195 -0.976 -22.375 1.00 88.62 71 LEU A C 1
ATOM 594 O O . LEU A 1 71 ? 12.276 0.008 -23.108 1.00 88.62 71 LEU A O 1
ATOM 598 N N . GLN A 1 72 ? 12.317 -2.218 -22.847 1.00 87.38 72 GLN A N 1
ATOM 599 C CA . GLN A 1 72 ? 12.538 -2.511 -24.267 1.00 87.38 72 GLN A CA 1
ATOM 600 C C . GLN A 1 72 ? 11.372 -2.039 -25.140 1.00 87.38 72 GLN A C 1
ATOM 602 O O . GLN A 1 72 ? 11.597 -1.566 -26.254 1.00 87.38 72 GLN A O 1
ATOM 607 N N . ALA A 1 73 ? 10.138 -2.139 -24.643 1.00 88.94 73 ALA A N 1
ATOM 608 C CA . ALA A 1 73 ? 8.965 -1.633 -25.346 1.00 88.94 73 ALA A CA 1
ATOM 609 C C . ALA A 1 73 ? 8.892 -0.094 -25.341 1.00 88.94 73 ALA A C 1
ATOM 611 O O . ALA A 1 73 ? 8.494 0.505 -26.342 1.00 88.94 73 ALA A O 1
ATOM 612 N N . THR A 1 74 ? 9.285 0.541 -24.234 1.00 88.38 74 THR A N 1
ATOM 613 C CA . THR A 1 74 ? 9.098 1.985 -24.009 1.00 88.38 74 THR A CA 1
ATOM 614 C C . THR A 1 74 ? 10.239 2.826 -24.588 1.00 88.38 74 THR A C 1
ATOM 616 O O . THR A 1 74 ? 9.999 3.849 -25.227 1.00 88.38 74 THR A O 1
ATOM 619 N N . ILE A 1 75 ? 11.485 2.378 -24.425 1.00 85.81 75 ILE A N 1
ATOM 620 C CA . ILE A 1 75 ? 12.706 3.057 -24.885 1.00 85.81 75 ILE A CA 1
ATOM 621 C C . ILE A 1 75 ? 13.625 2.074 -25.646 1.00 85.81 75 ILE A C 1
ATOM 623 O O . ILE A 1 75 ? 14.742 1.772 -25.220 1.00 85.81 75 ILE A O 1
ATOM 627 N N . PRO A 1 76 ? 13.202 1.583 -26.830 1.00 79.25 76 PRO A N 1
ATOM 628 C CA . PRO A 1 76 ? 13.880 0.501 -27.564 1.00 79.25 76 PRO A CA 1
ATOM 629 C C . PRO A 1 76 ? 15.282 0.856 -28.083 1.00 79.25 76 PRO A C 1
ATOM 631 O O . PRO A 1 76 ? 16.043 -0.021 -28.487 1.00 79.25 76 PRO A O 1
ATOM 634 N N . HIS A 1 77 ? 15.623 2.146 -28.147 1.00 74.50 77 HIS A N 1
ATOM 635 C CA . HIS A 1 77 ? 16.894 2.628 -28.698 1.00 74.50 77 HIS A CA 1
ATOM 636 C C . HIS A 1 77 ? 18.030 2.666 -27.679 1.00 74.50 77 HIS A C 1
ATOM 638 O O . HIS A 1 77 ? 19.182 2.906 -28.047 1.00 74.50 77 HIS A O 1
ATOM 644 N N . THR A 1 78 ? 17.715 2.441 -26.411 1.00 66.44 78 THR A N 1
ATOM 645 C CA . THR A 1 78 ? 18.693 2.463 -25.338 1.00 66.44 78 THR A CA 1
ATOM 646 C C . THR A 1 78 ? 19.363 1.103 -25.223 1.00 66.44 78 THR A C 1
ATOM 648 O O . THR A 1 78 ? 18.723 0.088 -24.956 1.00 66.44 78 THR A O 1
ATOM 651 N N . ALA A 1 79 ? 20.678 1.079 -25.434 1.00 55.16 79 ALA A N 1
ATOM 652 C CA . ALA A 1 79 ? 21.509 -0.102 -25.250 1.00 55.16 79 ALA A CA 1
ATOM 653 C C . ALA A 1 79 ? 21.822 -0.291 -23.760 1.00 55.16 79 ALA A C 1
ATOM 655 O O . ALA A 1 79 ? 22.981 -0.250 -23.352 1.00 55.16 79 ALA A O 1
ATOM 656 N N . TYR A 1 80 ? 20.793 -0.456 -22.930 1.00 61.47 80 TYR A N 1
ATOM 657 C CA . TYR A 1 80 ? 21.029 -0.876 -21.558 1.00 61.47 80 TYR A CA 1
ATOM 658 C C . TYR A 1 80 ? 21.614 -2.285 -21.600 1.00 61.47 80 TYR A C 1
ATOM 660 O O . TYR A 1 80 ? 21.130 -3.161 -22.323 1.00 61.47 80 TYR A O 1
ATOM 668 N N . ASN A 1 81 ? 22.672 -2.516 -20.828 1.00 58.16 81 ASN A N 1
ATOM 669 C CA . ASN A 1 81 ? 23.227 -3.849 -20.648 1.00 58.16 81 ASN A CA 1
ATOM 670 C C . ASN A 1 81 ? 22.317 -4.617 -19.672 1.00 58.16 81 ASN A C 1
ATOM 672 O O . ASN A 1 81 ? 22.702 -4.941 -18.553 1.00 58.16 81 ASN A O 1
ATOM 676 N N . LEU A 1 82 ? 21.067 -4.843 -20.093 1.00 58.19 82 LEU A N 1
ATOM 677 C CA . LEU A 1 82 ? 19.970 -5.368 -19.271 1.00 58.19 82 LEU A CA 1
ATOM 678 C C . LEU A 1 82 ? 20.287 -6.775 -18.739 1.00 58.19 82 LEU A C 1
ATOM 680 O O . LEU A 1 82 ? 19.795 -7.170 -17.694 1.00 58.19 82 LEU A O 1
ATOM 684 N N . ALA A 1 83 ? 21.193 -7.495 -19.406 1.00 50.59 83 ALA A N 1
ATOM 685 C CA . ALA A 1 83 ? 21.696 -8.800 -18.984 1.00 50.59 83 ALA A CA 1
ATOM 686 C C . ALA A 1 83 ? 22.562 -8.770 -17.703 1.00 50.59 83 ALA A C 1
ATOM 688 O O . ALA A 1 83 ? 22.911 -9.830 -17.194 1.00 50.59 83 ALA A O 1
ATOM 689 N N . GLN A 1 84 ? 22.952 -7.591 -17.197 1.00 53.31 84 GLN A N 1
ATOM 690 C CA . GLN A 1 84 ? 23.681 -7.446 -15.925 1.00 53.31 84 GLN A CA 1
ATOM 691 C C . GLN A 1 84 ? 22.772 -7.057 -14.745 1.00 53.31 84 GLN A C 1
ATOM 693 O O . GLN A 1 84 ? 23.240 -7.078 -13.611 1.00 53.31 84 GLN A O 1
ATOM 698 N N . LEU A 1 85 ? 21.493 -6.740 -14.991 1.00 54.84 85 LEU A N 1
ATOM 699 C CA . LEU A 1 85 ? 20.542 -6.291 -13.963 1.00 54.84 85 LEU A CA 1
ATOM 700 C C . LEU A 1 85 ? 20.162 -7.388 -12.965 1.00 54.84 85 LEU A C 1
ATOM 702 O O . LEU A 1 85 ? 20.046 -7.105 -11.780 1.00 54.84 85 LEU A O 1
ATOM 706 N N . GLU A 1 86 ? 20.040 -8.641 -13.410 1.00 51.22 86 GLU A N 1
ATOM 707 C CA . GLU A 1 86 ? 19.684 -9.764 -12.525 1.00 51.22 86 GLU A CA 1
ATOM 708 C C . GLU A 1 86 ? 20.764 -10.084 -11.474 1.00 51.22 86 GLU A C 1
ATOM 710 O O . GLU A 1 86 ? 20.510 -10.842 -10.544 1.00 51.22 86 GLU A O 1
ATOM 715 N N . ALA A 1 87 ? 21.982 -9.547 -11.617 1.00 50.22 87 ALA A N 1
ATOM 716 C CA . ALA A 1 87 ? 23.119 -9.911 -10.773 1.00 50.22 87 ALA A CA 1
ATOM 717 C C . ALA A 1 87 ? 23.494 -8.866 -9.705 1.00 50.22 87 ALA A C 1
ATOM 719 O O . ALA A 1 87 ? 24.332 -9.177 -8.858 1.00 50.22 87 ALA A O 1
ATOM 720 N N . VAL A 1 88 ? 22.969 -7.632 -9.769 1.00 53.50 88 VAL A N 1
ATOM 721 C CA . VAL A 1 88 ? 23.494 -6.490 -8.979 1.00 53.50 88 VAL A CA 1
ATOM 722 C C . VAL A 1 88 ? 22.400 -5.579 -8.396 1.00 53.50 88 VAL A C 1
ATOM 724 O O . VAL A 1 88 ? 22.723 -4.521 -7.861 1.00 53.50 88 VAL A O 1
ATOM 727 N N . ASP A 1 89 ? 21.130 -5.980 -8.488 1.00 62.50 89 ASP A N 1
ATOM 728 C CA . ASP A 1 89 ? 19.957 -5.135 -8.230 1.00 62.50 89 ASP A CA 1
ATOM 729 C C . ASP A 1 89 ? 19.890 -3.870 -9.119 1.00 62.50 89 ASP A C 1
ATOM 731 O O . ASP A 1 89 ? 20.849 -3.468 -9.792 1.00 62.50 89 ASP A O 1
ATOM 735 N N . PHE A 1 90 ? 18.726 -3.215 -9.156 1.00 70.75 90 PHE A N 1
ATOM 736 C CA . PHE A 1 90 ? 18.597 -1.887 -9.764 1.00 70.75 90 PHE A CA 1
ATOM 737 C C . PHE A 1 90 ? 19.249 -0.844 -8.853 1.00 70.75 90 PHE A C 1
ATOM 739 O O . PHE A 1 90 ? 18.640 -0.350 -7.907 1.00 70.75 90 PHE A O 1
ATOM 746 N N . ASN A 1 91 ? 20.502 -0.489 -9.135 1.00 75.19 91 ASN A N 1
ATOM 747 C CA . ASN A 1 91 ? 21.150 0.597 -8.408 1.00 75.19 91 ASN A CA 1
ATOM 748 C C . ASN A 1 91 ? 20.611 1.977 -8.840 1.00 75.19 91 ASN A C 1
ATOM 750 O O . ASN A 1 91 ? 20.093 2.164 -9.945 1.00 75.19 91 ASN A O 1
ATOM 754 N N . GLN A 1 92 ? 20.779 2.963 -7.957 1.00 79.56 92 GLN A N 1
ATOM 755 C CA . GLN A 1 92 ? 20.263 4.321 -8.139 1.00 79.56 92 GLN A CA 1
ATOM 756 C C . GLN A 1 92 ? 20.759 4.997 -9.431 1.00 79.56 92 GLN A C 1
ATOM 758 O O . GLN A 1 92 ? 19.984 5.657 -10.117 1.00 79.56 92 GLN A O 1
ATOM 763 N N . GLU A 1 93 ? 22.030 4.808 -9.802 1.00 82.50 93 GLU A N 1
ATOM 764 C CA . GLU A 1 93 ? 22.619 5.428 -11.001 1.00 82.50 93 GLU A CA 1
ATOM 765 C C . GLU A 1 93 ? 21.940 4.928 -12.288 1.00 82.50 93 GLU 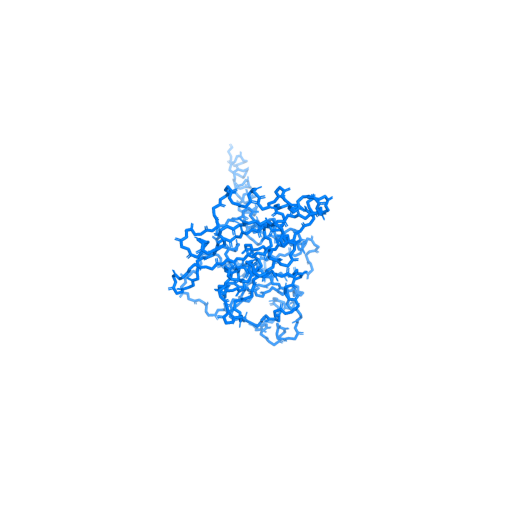A C 1
ATOM 767 O O . GLU A 1 93 ? 21.674 5.707 -13.207 1.00 82.50 93 GLU A O 1
ATOM 772 N N . MET A 1 94 ? 21.593 3.638 -12.336 1.00 80.94 94 MET A N 1
ATOM 773 C CA . MET A 1 94 ? 20.861 3.052 -13.459 1.00 80.94 94 MET A CA 1
ATOM 774 C C . MET A 1 94 ? 19.437 3.603 -13.560 1.00 80.94 94 MET A C 1
ATOM 776 O O . MET A 1 94 ? 18.995 3.943 -14.658 1.00 80.94 94 MET A O 1
ATOM 780 N N . ILE A 1 95 ? 18.733 3.742 -12.432 1.00 85.75 95 ILE A N 1
ATOM 781 C CA . ILE A 1 95 ? 17.394 4.348 -12.396 1.00 85.75 95 ILE A CA 1
ATOM 782 C C . ILE A 1 95 ? 17.442 5.806 -12.869 1.00 85.75 95 ILE A C 1
ATOM 784 O O . ILE A 1 95 ? 16.602 6.226 -13.661 1.00 85.75 95 ILE A O 1
ATOM 788 N N . GLU A 1 96 ? 18.461 6.571 -12.479 1.00 88.44 96 GLU A N 1
ATOM 789 C CA . GLU A 1 96 ? 18.654 7.951 -12.938 1.00 88.44 96 GLU A CA 1
ATOM 790 C C . GLU A 1 96 ? 18.958 8.054 -14.443 1.00 88.44 96 GLU A C 1
ATOM 792 O O . GLU A 1 96 ? 18.561 9.017 -15.110 1.00 88.44 96 GLU A O 1
ATOM 797 N N . GLU A 1 97 ? 19.681 7.089 -15.014 1.00 87.38 97 GLU A N 1
ATOM 798 C CA . GLU A 1 97 ? 19.883 7.008 -16.462 1.00 87.38 97 GLU A CA 1
ATOM 799 C C . GLU A 1 97 ? 18.585 6.668 -17.202 1.00 87.38 97 GLU A C 1
ATOM 801 O O . GLU A 1 97 ? 18.252 7.342 -18.177 1.00 87.38 97 GLU A O 1
ATOM 806 N N . ILE A 1 98 ? 17.828 5.683 -16.714 1.00 88.94 98 ILE A N 1
ATOM 807 C CA . ILE A 1 98 ? 16.508 5.319 -17.246 1.00 88.94 98 ILE A CA 1
ATOM 808 C C . ILE A 1 98 ? 15.560 6.521 -17.200 1.00 88.94 98 ILE A C 1
ATOM 810 O O . ILE A 1 98 ? 14.967 6.887 -18.216 1.00 88.94 98 ILE A O 1
ATOM 814 N N . ASN A 1 99 ? 15.475 7.202 -16.058 1.00 91.69 99 ASN A N 1
ATOM 815 C CA . ASN A 1 99 ? 14.570 8.331 -15.869 1.00 91.69 99 ASN A CA 1
ATOM 816 C C . ASN A 1 99 ? 14.942 9.549 -16.718 1.00 91.69 99 ASN A C 1
ATOM 818 O O . ASN A 1 99 ? 14.051 10.265 -17.171 1.00 91.69 99 ASN A O 1
ATOM 822 N N . ARG A 1 100 ? 16.225 9.763 -17.039 1.00 90.75 100 ARG A N 1
ATOM 823 C CA . ARG A 1 100 ? 16.622 10.797 -18.016 1.00 90.75 100 ARG A CA 1
ATOM 824 C C . ARG A 1 100 ? 16.080 10.530 -19.415 1.00 90.75 100 ARG A C 1
ATOM 826 O O . ARG A 1 100 ? 15.732 11.477 -20.123 1.00 90.75 100 ARG A O 1
ATOM 833 N N . GLU A 1 101 ? 16.023 9.270 -19.826 1.00 90.56 101 GLU A N 1
ATOM 834 C CA . GLU A 1 101 ? 15.477 8.897 -21.129 1.00 90.56 101 GLU A CA 1
ATOM 835 C C . GLU A 1 101 ? 13.943 8.930 -21.118 1.00 90.56 101 GLU A C 1
ATOM 837 O O . GLU A 1 101 ? 13.345 9.533 -22.014 1.00 90.56 101 GLU A O 1
ATOM 842 N N . LEU A 1 102 ? 13.305 8.392 -20.072 1.00 92.00 102 LEU A N 1
ATOM 843 C CA . LEU A 1 102 ? 11.847 8.429 -19.896 1.00 92.00 102 LEU A CA 1
ATOM 844 C C . LEU A 1 102 ? 11.295 9.856 -19.771 1.00 92.00 102 LEU A C 1
ATOM 846 O O . LEU A 1 102 ? 10.201 10.135 -20.266 1.00 92.00 102 LEU A O 1
ATOM 850 N N . ALA A 1 103 ? 12.069 10.796 -19.219 1.00 92.00 103 ALA A N 1
ATOM 851 C CA . ALA A 1 103 ? 11.670 12.198 -19.111 1.00 92.00 103 ALA A CA 1
ATOM 852 C C . ALA A 1 103 ? 11.342 12.832 -20.475 1.00 92.00 103 ALA A C 1
ATOM 854 O O . ALA A 1 103 ? 10.516 13.741 -20.556 1.00 92.00 103 ALA A O 1
ATOM 855 N N . ARG A 1 104 ? 11.917 12.326 -21.578 1.00 90.00 104 ARG A N 1
ATOM 856 C CA . ARG A 1 104 ? 11.577 12.773 -22.946 1.00 90.00 104 ARG A CA 1
ATOM 857 C C . ARG A 1 104 ? 10.131 12.450 -23.340 1.00 90.00 104 ARG A C 1
ATOM 859 O O . ARG A 1 104 ? 9.615 13.036 -24.290 1.00 90.00 104 ARG A O 1
ATOM 866 N N . HIS A 1 105 ? 9.496 11.541 -22.609 1.00 88.88 105 HIS A N 1
ATOM 867 C CA . HIS A 1 105 ? 8.124 11.081 -22.779 1.00 88.88 105 HIS A CA 1
ATOM 868 C C . HIS A 1 105 ? 7.202 11.526 -21.629 1.00 88.88 105 HIS A C 1
ATOM 870 O O . HIS A 1 105 ? 6.062 11.076 -21.573 1.00 88.88 105 HIS A O 1
ATOM 876 N N . ASN A 1 106 ? 7.658 12.434 -20.750 1.00 92.19 106 ASN A N 1
ATOM 877 C CA . ASN A 1 106 ? 6.977 12.818 -19.502 1.00 92.19 106 ASN A CA 1
ATOM 878 C C . ASN A 1 106 ? 6.665 11.610 -18.606 1.00 92.19 106 ASN A C 1
ATOM 880 O O . ASN A 1 106 ? 5.589 11.517 -18.024 1.00 92.19 106 ASN A O 1
ATOM 884 N N . GLN A 1 107 ? 7.595 10.660 -18.542 1.00 93.62 107 GLN A N 1
ATOM 885 C CA . GLN A 1 107 ? 7.486 9.497 -17.676 1.00 93.62 107 GLN A CA 1
ATOM 886 C C . GLN A 1 107 ? 8.717 9.395 -16.780 1.00 93.62 107 GLN A C 1
ATOM 888 O O . GLN A 1 107 ? 9.805 9.849 -17.137 1.00 93.62 107 GLN A O 1
ATOM 893 N N . ALA A 1 108 ? 8.539 8.758 -15.635 1.00 94.38 108 ALA A N 1
ATOM 894 C CA . ALA A 1 108 ? 9.601 8.263 -14.783 1.00 94.38 108 ALA A CA 1
ATOM 895 C C . ALA A 1 108 ? 9.229 6.869 -14.280 1.00 94.38 108 ALA A C 1
ATOM 897 O O . ALA A 1 108 ? 8.059 6.488 -14.239 1.00 94.38 108 ALA A O 1
ATOM 898 N N . LEU A 1 109 ? 10.252 6.109 -13.928 1.00 93.44 109 LEU A N 1
ATOM 899 C CA . LEU A 1 109 ? 10.182 4.800 -13.320 1.00 93.44 109 LEU A CA 1
ATOM 900 C C . LEU A 1 109 ? 10.543 4.948 -11.842 1.00 93.44 109 LEU A C 1
ATOM 902 O O . LEU A 1 109 ? 11.618 5.455 -11.506 1.00 93.44 109 LEU A O 1
ATOM 906 N N . LEU A 1 110 ? 9.647 4.485 -10.980 1.00 93.56 110 LEU A N 1
ATOM 907 C CA . LEU A 1 110 ? 9.908 4.276 -9.563 1.00 93.56 110 LEU A CA 1
ATOM 908 C C . LEU A 1 110 ? 10.033 2.772 -9.326 1.00 93.56 110 LEU A C 1
ATOM 910 O O . LEU A 1 110 ? 9.176 2.006 -9.772 1.00 93.56 110 LEU A O 1
ATOM 914 N N . VAL A 1 111 ? 11.103 2.366 -8.644 1.00 90.75 111 VAL A N 1
ATOM 915 C CA . VAL A 1 111 ? 11.375 0.971 -8.281 1.00 90.75 111 VAL A CA 1
ATOM 916 C C . VAL A 1 111 ? 11.637 0.900 -6.784 1.00 90.75 111 VAL A C 1
ATOM 918 O O . VAL A 1 111 ? 12.426 1.683 -6.258 1.00 90.75 111 VAL A O 1
ATOM 921 N N . GLN A 1 112 ? 10.997 -0.050 -6.115 1.00 88.12 112 GLN A N 1
ATOM 922 C CA . GLN A 1 112 ? 11.179 -0.349 -4.702 1.00 88.12 112 GLN A CA 1
ATOM 923 C C . GLN A 1 112 ? 11.557 -1.819 -4.544 1.00 88.12 112 GLN A C 1
ATOM 925 O O . GLN A 1 112 ? 10.899 -2.695 -5.100 1.00 88.12 112 GLN A O 1
ATOM 930 N N . SER A 1 113 ? 12.621 -2.078 -3.786 1.00 86.38 113 SER A N 1
ATOM 931 C CA . SER A 1 113 ? 12.999 -3.434 -3.393 1.00 86.38 113 SER A CA 1
ATOM 932 C C . SER A 1 113 ? 12.194 -3.863 -2.179 1.00 86.38 113 SER A C 1
ATOM 934 O O . SER A 1 113 ? 12.037 -3.079 -1.244 1.00 86.38 113 SER A O 1
ATOM 936 N N . ILE A 1 114 ? 11.753 -5.116 -2.177 1.00 86.38 114 ILE A N 1
ATOM 937 C CA . ILE A 1 114 ? 11.054 -5.739 -1.055 1.00 86.38 114 ILE A CA 1
ATOM 938 C C . ILE A 1 114 ? 11.756 -7.040 -0.668 1.00 86.38 114 ILE A C 1
ATOM 940 O O . ILE A 1 114 ? 12.289 -7.742 -1.528 1.00 86.38 114 ILE A O 1
ATOM 944 N N . GLU A 1 115 ? 11.771 -7.348 0.627 1.00 82.75 115 GLU A N 1
ATOM 945 C CA . GLU A 1 115 ? 12.239 -8.634 1.145 1.00 82.75 115 GLU A CA 1
ATOM 946 C C . GLU A 1 115 ? 11.018 -9.520 1.409 1.00 82.75 115 GLU A C 1
ATOM 948 O O . GLU A 1 115 ? 10.170 -9.221 2.253 1.00 82.75 115 GLU A O 1
ATOM 953 N N . CYS A 1 116 ? 10.905 -10.603 0.650 1.00 73.88 116 CYS A N 1
ATOM 954 C CA . CYS A 1 116 ? 9.828 -11.572 0.777 1.00 73.88 116 CYS A CA 1
ATOM 955 C C . CYS A 1 116 ? 9.993 -12.412 2.053 1.00 73.88 116 CYS A C 1
ATOM 957 O O . 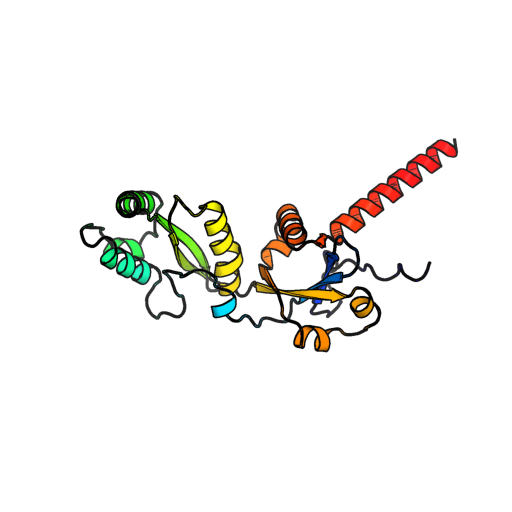CYS A 1 116 ? 11.091 -12.579 2.584 1.00 73.88 116 CYS A O 1
ATOM 959 N N . ILE A 1 117 ? 8.900 -13.025 2.520 1.00 71.88 117 ILE A N 1
ATOM 960 C CA . ILE A 1 117 ? 8.880 -13.857 3.742 1.00 71.88 117 ILE A CA 1
ATOM 961 C C . ILE A 1 117 ? 9.883 -15.027 3.674 1.00 71.88 117 ILE A C 1
ATOM 963 O O . ILE A 1 117 ? 10.391 -15.482 4.699 1.00 71.88 117 ILE A O 1
ATOM 967 N N . ASP A 1 118 ? 10.181 -15.522 2.473 1.00 74.94 118 ASP A N 1
ATOM 968 C CA . ASP A 1 118 ? 11.148 -16.597 2.232 1.00 74.94 118 ASP A CA 1
ATOM 969 C C . ASP A 1 118 ? 12.614 -16.116 2.147 1.00 74.94 118 ASP A C 1
ATOM 971 O O . ASP A 1 118 ? 13.514 -16.927 1.910 1.00 74.94 118 ASP A O 1
ATOM 975 N N . GLY A 1 119 ? 12.862 -14.820 2.370 1.00 75.38 119 GLY A N 1
ATOM 976 C CA . GLY A 1 119 ? 14.172 -14.166 2.311 1.00 75.38 119 GLY A CA 1
ATOM 977 C C . GLY A 1 119 ? 14.644 -13.821 0.896 1.00 75.38 119 GLY A C 1
ATOM 978 O O . GLY A 1 119 ? 15.785 -13.384 0.713 1.00 75.38 119 GLY A O 1
ATOM 979 N N . THR A 1 120 ? 13.810 -14.040 -0.124 1.00 76.75 120 THR A N 1
ATOM 980 C CA . THR A 1 120 ? 14.099 -13.574 -1.484 1.00 76.75 120 THR A CA 1
ATOM 981 C C . THR A 1 120 ? 13.873 -12.070 -1.599 1.00 76.75 120 THR A C 1
ATOM 983 O O . THR A 1 120 ? 13.157 -11.473 -0.800 1.00 76.75 120 THR A O 1
ATOM 986 N N . HIS A 1 121 ? 14.538 -11.441 -2.567 1.00 78.62 121 HIS A N 1
ATOM 987 C CA . HIS A 1 121 ? 14.330 -10.031 -2.878 1.00 78.62 121 HIS A CA 1
ATOM 988 C C . HIS A 1 121 ? 13.527 -9.931 -4.168 1.00 78.62 121 HIS A C 1
ATOM 990 O O . HIS A 1 121 ? 13.880 -10.570 -5.163 1.00 78.62 121 HIS A O 1
ATOM 996 N N . ASP A 1 122 ? 12.472 -9.128 -4.140 1.00 84.69 122 ASP A N 1
ATOM 997 C CA . ASP A 1 122 ? 11.648 -8.836 -5.306 1.00 84.69 122 ASP A CA 1
ATOM 998 C C . ASP A 1 122 ? 11.535 -7.321 -5.523 1.00 84.69 122 ASP A C 1
ATOM 1000 O O . ASP A 1 122 ? 11.907 -6.523 -4.658 1.00 84.69 122 ASP A O 1
ATOM 1004 N N . LEU A 1 123 ? 11.058 -6.911 -6.698 1.00 88.31 123 LEU A N 1
ATOM 1005 C CA . LEU A 1 123 ? 10.928 -5.508 -7.072 1.00 88.31 123 LEU A CA 1
ATOM 1006 C C . LEU A 1 123 ? 9.479 -5.139 -7.358 1.00 88.31 123 LEU A C 1
ATOM 1008 O O . LEU A 1 123 ? 8.799 -5.753 -8.183 1.00 88.31 123 LEU A O 1
ATOM 1012 N N . LEU A 1 124 ? 9.047 -4.040 -6.755 1.00 91.50 124 LEU A N 1
ATOM 1013 C CA . LEU A 1 124 ? 7.830 -3.329 -7.106 1.00 91.50 124 LEU A CA 1
ATOM 1014 C C . LEU A 1 124 ? 8.193 -2.172 -8.029 1.00 91.50 124 LEU A C 1
ATOM 1016 O O . LEU A 1 124 ? 9.048 -1.357 -7.686 1.00 91.50 124 LEU A O 1
ATOM 1020 N N . ALA A 1 125 ? 7.561 -2.086 -9.198 1.00 92.75 125 ALA A N 1
ATOM 1021 C CA . ALA A 1 125 ? 7.842 -1.013 -10.144 1.00 92.75 125 ALA A CA 1
ATOM 1022 C C . ALA A 1 125 ? 6.574 -0.390 -10.721 1.00 92.75 125 ALA A C 1
ATOM 1024 O O . ALA A 1 125 ? 5.631 -1.086 -11.105 1.00 92.75 125 ALA A O 1
ATOM 1025 N N . ILE A 1 126 ? 6.588 0.937 -10.838 1.00 95.12 126 ILE A N 1
ATOM 1026 C CA . ILE A 1 126 ? 5.524 1.722 -11.458 1.00 95.12 126 ILE A CA 1
ATOM 1027 C C . ILE A 1 126 ? 6.115 2.796 -12.371 1.00 95.12 126 ILE A C 1
ATOM 1029 O O . ILE A 1 126 ? 7.122 3.429 -12.049 1.00 95.12 126 ILE A O 1
ATOM 1033 N N . ALA A 1 127 ? 5.470 3.008 -13.516 1.00 94.88 127 ALA A N 1
ATOM 1034 C CA . ALA A 1 127 ? 5.715 4.175 -14.351 1.00 94.88 127 ALA A CA 1
ATOM 1035 C C . ALA A 1 127 ? 4.699 5.268 -14.018 1.00 94.88 127 ALA A C 1
ATOM 1037 O O . ALA A 1 127 ? 3.505 4.991 -13.918 1.00 94.88 127 ALA A O 1
ATOM 1038 N N . TYR A 1 128 ? 5.169 6.503 -13.889 1.00 95.50 128 TYR A N 1
ATOM 1039 C CA . TYR A 1 128 ? 4.348 7.649 -13.501 1.00 95.50 128 TYR A CA 1
ATOM 1040 C C . TYR A 1 128 ? 4.745 8.913 -14.270 1.00 95.50 128 TYR A C 1
ATOM 1042 O O . TYR A 1 128 ? 5.814 8.954 -14.881 1.00 95.50 128 TYR A O 1
ATOM 1050 N N . ASP A 1 129 ? 3.883 9.932 -14.269 1.00 95.38 129 ASP A N 1
ATOM 1051 C CA . ASP A 1 129 ? 4.173 11.263 -14.825 1.00 95.38 129 ASP A CA 1
ATOM 1052 C C . ASP A 1 129 ? 4.588 12.233 -13.697 1.00 95.38 129 ASP A C 1
ATOM 1054 O O . ASP A 1 129 ? 3.721 12.688 -12.942 1.00 95.38 129 ASP A O 1
ATOM 1058 N N . PRO A 1 130 ? 5.877 12.623 -13.591 1.00 94.12 130 PRO A N 1
ATOM 1059 C CA . PRO A 1 130 ? 6.358 13.514 -12.529 1.00 94.12 130 PRO A CA 1
ATOM 1060 C C . PRO A 1 130 ? 5.734 14.914 -12.536 1.00 94.12 130 PRO A C 1
ATOM 1062 O O . PRO A 1 130 ? 5.868 15.657 -11.567 1.00 94.12 130 PRO A O 1
ATOM 1065 N N . ALA A 1 131 ? 5.087 15.328 -13.631 1.00 94.62 131 ALA A N 1
ATOM 1066 C CA . ALA A 1 131 ? 4.394 16.613 -13.696 1.00 94.62 131 ALA A CA 1
ATOM 1067 C C . ALA A 1 131 ? 2.981 16.562 -13.093 1.00 94.62 131 ALA A C 1
ATOM 1069 O O . ALA A 1 131 ? 2.355 17.610 -12.915 1.00 94.62 131 ALA A O 1
ATOM 1070 N N . ARG A 1 132 ? 2.451 15.362 -12.834 1.00 93.81 132 ARG A N 1
ATOM 1071 C CA . ARG A 1 132 ? 1.075 15.138 -12.366 1.00 93.81 132 ARG A CA 1
ATOM 1072 C C . ARG A 1 132 ? 0.999 14.379 -11.053 1.00 93.81 132 ARG A C 1
ATOM 1074 O O . ARG A 1 132 ? -0.003 14.505 -10.357 1.00 93.81 132 ARG A O 1
ATOM 1081 N N . GLU A 1 133 ? 2.016 13.591 -10.752 1.00 94.69 133 GLU A N 1
ATOM 1082 C CA . GLU A 1 133 ? 2.021 12.637 -9.654 1.00 94.69 133 GLU A CA 1
ATOM 1083 C C . GLU A 1 133 ? 3.224 12.906 -8.753 1.00 94.69 133 GLU A C 1
ATOM 1085 O O . GLU A 1 133 ? 4.312 13.216 -9.242 1.00 94.69 133 GLU A O 1
ATOM 1090 N N . GLN A 1 134 ? 3.015 12.815 -7.440 1.00 93.88 134 GLN A N 1
ATOM 1091 C CA . GLN A 1 134 ? 4.062 13.039 -6.447 1.00 93.88 134 GLN A CA 1
ATOM 1092 C C . GLN A 1 134 ? 4.786 11.728 -6.154 1.00 93.88 134 GLN A C 1
ATOM 1094 O O . GLN A 1 134 ? 4.153 10.699 -5.915 1.00 93.88 134 GLN A O 1
ATOM 1099 N N . GLU A 1 135 ? 6.117 11.765 -6.157 1.00 92.94 135 GLU A N 1
ATOM 1100 C CA . GLU A 1 135 ? 6.928 10.573 -5.915 1.00 92.94 135 GLU A CA 1
ATOM 1101 C C . GLU A 1 135 ? 6.715 10.035 -4.495 1.00 92.94 135 GLU A C 1
ATOM 1103 O O . GLU A 1 135 ? 6.586 8.825 -4.323 1.00 92.94 135 GLU A O 1
ATOM 1108 N N . GLU A 1 136 ? 6.588 10.910 -3.490 1.00 93.19 136 GLU A N 1
ATOM 1109 C CA . GLU A 1 136 ? 6.372 10.493 -2.101 1.00 93.19 136 GLU A CA 1
ATOM 1110 C C . GLU A 1 136 ? 5.045 9.737 -1.917 1.00 93.19 136 GLU A C 1
ATOM 1112 O O . GLU A 1 136 ? 4.992 8.744 -1.191 1.00 93.19 136 GLU A O 1
ATOM 1117 N N . GLU A 1 137 ? 3.978 10.154 -2.608 1.00 91.75 137 GLU A N 1
ATOM 1118 C CA . GLU A 1 137 ? 2.680 9.460 -2.582 1.00 91.75 137 GLU A CA 1
ATOM 1119 C C . GLU A 1 137 ? 2.776 8.066 -3.218 1.00 91.75 137 GLU A C 1
ATOM 1121 O O . GLU A 1 137 ? 2.169 7.108 -2.738 1.00 91.75 137 GLU A O 1
ATOM 1126 N N . LEU A 1 138 ? 3.562 7.933 -4.290 1.00 93.75 138 LEU A N 1
ATOM 1127 C CA . LEU A 1 138 ? 3.786 6.655 -4.963 1.00 93.75 138 LEU A CA 1
ATOM 1128 C C . LEU A 1 138 ? 4.652 5.714 -4.126 1.00 93.75 138 LEU A C 1
ATOM 1130 O O . LEU A 1 138 ? 4.342 4.529 -4.044 1.00 93.75 138 LEU A O 1
ATOM 1134 N N . GLN A 1 139 ? 5.697 6.231 -3.480 1.00 92.81 139 GLN A N 1
ATOM 1135 C CA . GLN A 1 139 ? 6.512 5.468 -2.533 1.00 92.81 139 GLN A CA 1
ATOM 1136 C C . GLN A 1 139 ? 5.661 4.979 -1.356 1.00 92.81 139 GLN A C 1
ATOM 1138 O O . GLN A 1 139 ? 5.731 3.808 -0.983 1.00 92.81 139 GLN A O 1
ATOM 1143 N N . TYR A 1 140 ? 4.799 5.846 -0.816 1.00 90.19 140 TYR A N 1
ATOM 1144 C CA . TYR A 1 140 ? 3.849 5.468 0.225 1.00 90.19 140 TYR A CA 1
ATOM 1145 C C . TYR A 1 140 ? 2.898 4.358 -0.251 1.00 90.19 140 TYR A C 1
ATOM 1147 O O . TYR A 1 140 ? 2.719 3.364 0.450 1.00 90.19 140 TYR A O 1
ATOM 1155 N N . TYR A 1 141 ? 2.332 4.480 -1.456 1.00 91.69 141 TYR A N 1
ATOM 1156 C CA . TYR A 1 141 ? 1.473 3.452 -2.052 1.00 91.69 141 TYR A CA 1
ATOM 1157 C C . TYR A 1 141 ? 2.201 2.110 -2.234 1.00 91.69 141 TYR A C 1
ATOM 1159 O O . TYR A 1 141 ? 1.688 1.071 -1.820 1.00 91.69 141 TYR A O 1
ATOM 1167 N N . LEU A 1 142 ? 3.407 2.109 -2.811 1.00 92.12 142 LEU A N 1
ATOM 1168 C CA . LEU A 1 142 ? 4.180 0.880 -3.014 1.00 92.12 142 LEU A CA 1
ATOM 1169 C C . LEU A 1 142 ? 4.496 0.187 -1.683 1.00 92.12 142 LEU A C 1
ATOM 1171 O O . LEU A 1 142 ? 4.318 -1.023 -1.576 1.00 92.12 142 LEU A O 1
ATOM 1175 N N . LYS A 1 143 ? 4.887 0.948 -0.656 1.00 89.75 143 LYS A N 1
ATOM 1176 C CA . LYS A 1 143 ? 5.231 0.411 0.664 1.00 89.75 143 LYS A CA 1
ATOM 1177 C C . LYS A 1 143 ? 4.017 -0.060 1.472 1.00 89.75 143 LYS A C 1
ATOM 1179 O O . LYS A 1 143 ? 4.011 -1.168 1.991 1.00 89.75 143 LYS A O 1
ATOM 1184 N N . HIS A 1 144 ? 2.992 0.774 1.602 1.00 88.06 144 HIS A N 1
ATOM 1185 C CA . HIS A 1 144 ? 1.905 0.536 2.559 1.00 88.06 144 HIS A CA 1
ATOM 1186 C C . HIS A 1 144 ? 0.646 -0.057 1.933 1.00 88.06 144 HIS A C 1
ATOM 1188 O O . HIS A 1 144 ? -0.292 -0.387 2.646 1.00 88.06 144 HIS A O 1
ATOM 1194 N N . HIS A 1 145 ? 0.593 -0.195 0.610 1.00 88.94 145 HIS A N 1
ATOM 1195 C CA . HIS A 1 145 ? -0.493 -0.923 -0.041 1.00 88.94 145 HIS A CA 1
ATOM 1196 C C . HIS A 1 145 ? 0.067 -2.185 -0.684 1.00 88.94 145 HIS A C 1
ATOM 1198 O O . HIS A 1 145 ? -0.237 -3.293 -0.251 1.00 88.94 145 HIS A O 1
ATOM 1204 N N . VAL A 1 146 ? 0.938 -2.029 -1.678 1.00 90.31 146 VAL A N 1
ATOM 1205 C CA . VAL A 1 146 ? 1.370 -3.151 -2.523 1.00 90.31 146 VAL A CA 1
ATOM 1206 C C . VAL A 1 146 ? 2.245 -4.144 -1.757 1.00 90.31 146 VAL A C 1
ATOM 1208 O O . VAL A 1 146 ? 1.949 -5.335 -1.725 1.00 90.31 146 VAL A O 1
ATOM 1211 N N . GLU A 1 147 ? 3.303 -3.671 -1.101 1.00 89.44 147 GLU A N 1
ATOM 1212 C CA . GLU A 1 147 ? 4.184 -4.530 -0.305 1.00 89.44 147 GLU A CA 1
ATOM 1213 C C . GLU A 1 147 ? 3.443 -5.129 0.900 1.00 89.44 147 GLU A C 1
ATOM 1215 O O . GLU A 1 147 ? 3.618 -6.308 1.207 1.00 89.44 147 GLU A O 1
ATOM 1220 N N . ALA A 1 148 ? 2.577 -4.355 1.563 1.00 88.44 148 ALA A N 1
ATOM 1221 C CA . ALA A 1 148 ? 1.744 -4.859 2.651 1.00 88.44 148 ALA A CA 1
ATOM 1222 C C . ALA A 1 148 ? 0.858 -6.028 2.195 1.00 88.44 148 ALA A C 1
ATOM 1224 O O . ALA A 1 148 ? 0.796 -7.052 2.878 1.00 88.44 148 ALA A O 1
ATOM 1225 N N . LEU A 1 149 ? 0.228 -5.909 1.022 1.00 87.12 149 LEU A N 1
ATOM 1226 C CA . LEU A 1 149 ? -0.560 -6.976 0.408 1.00 87.12 149 LEU A CA 1
ATOM 1227 C C . LEU A 1 149 ? 0.302 -8.212 0.133 1.00 87.12 149 LEU A C 1
ATOM 1229 O O . LEU A 1 149 ? -0.040 -9.308 0.573 1.00 87.12 149 LEU A O 1
ATOM 1233 N N . TYR A 1 150 ? 1.450 -8.037 -0.526 1.00 83.56 150 TYR A N 1
ATOM 1234 C CA . TYR A 1 150 ? 2.327 -9.153 -0.903 1.00 83.56 150 TYR A CA 1
ATOM 1235 C C . TYR A 1 150 ? 2.930 -9.871 0.309 1.00 83.56 150 TYR A C 1
ATOM 1237 O O . TYR A 1 150 ? 3.169 -11.077 0.268 1.00 83.56 150 TYR A O 1
ATOM 1245 N N . MET A 1 151 ? 3.145 -9.155 1.412 1.00 84.31 151 MET A N 1
ATOM 1246 C CA . MET A 1 151 ? 3.641 -9.727 2.664 1.00 84.31 151 MET A CA 1
ATOM 1247 C C . MET A 1 151 ? 2.527 -10.261 3.579 1.00 84.31 151 MET A C 1
ATOM 1249 O O . MET A 1 151 ? 2.822 -10.688 4.694 1.00 84.31 151 MET A O 1
ATOM 1253 N N . GLY A 1 152 ? 1.255 -10.221 3.161 1.00 82.81 152 GLY A N 1
ATOM 1254 C CA . GLY A 1 152 ? 0.128 -10.656 3.995 1.00 82.81 152 GLY A CA 1
ATOM 1255 C C . GLY A 1 152 ? -0.036 -9.827 5.274 1.00 82.81 152 GLY A C 1
ATOM 1256 O O . GLY A 1 152 ? -0.444 -10.352 6.308 1.00 82.81 152 GLY A O 1
ATOM 1257 N N . ARG A 1 153 ? 0.334 -8.542 5.221 1.00 86.38 153 ARG A N 1
ATOM 1258 C CA . ARG A 1 153 ? 0.235 -7.578 6.327 1.00 86.38 153 ARG A CA 1
ATOM 1259 C C . ARG A 1 153 ? -1.010 -6.697 6.243 1.00 86.38 153 ARG A C 1
ATOM 1261 O O . ARG A 1 153 ? -1.179 -5.839 7.098 1.00 86.38 153 ARG A O 1
ATOM 1268 N N . VAL A 1 154 ? -1.865 -6.861 5.239 1.00 87.94 154 VAL A N 1
ATOM 1269 C CA . VAL A 1 154 ? -3.101 -6.073 5.137 1.00 87.94 154 VAL A CA 1
ATOM 1270 C C . VAL A 1 154 ? -4.096 -6.528 6.200 1.00 87.94 154 VAL A C 1
ATOM 1272 O O . VAL A 1 154 ? -4.340 -7.721 6.349 1.00 87.94 154 VAL A O 1
ATOM 1275 N N . VAL A 1 155 ? -4.674 -5.563 6.910 1.00 88.06 155 VAL A N 1
ATOM 1276 C CA . VAL A 1 155 ? -5.791 -5.747 7.842 1.00 88.06 155 VAL A CA 1
ATOM 1277 C C . VAL A 1 155 ? -7.017 -4.996 7.345 1.00 88.06 155 VAL A C 1
ATOM 1279 O O . VAL A 1 155 ? -6.904 -4.010 6.609 1.00 88.06 155 VAL A O 1
ATOM 1282 N N . GLN A 1 156 ? -8.190 -5.466 7.754 1.00 88.50 156 GLN A N 1
ATOM 1283 C CA . GLN A 1 156 ? -9.463 -4.851 7.403 1.00 88.50 156 GLN A CA 1
ATOM 1284 C C . GLN A 1 156 ? -9.917 -3.878 8.488 1.00 88.50 156 GLN A C 1
ATOM 1286 O O . GLN A 1 156 ? -9.753 -4.123 9.683 1.00 88.50 156 GLN A O 1
ATOM 1291 N N . LEU A 1 157 ? -10.505 -2.772 8.049 1.00 89.12 157 LEU A N 1
ATOM 1292 C CA . LEU A 1 157 ? -11.048 -1.717 8.884 1.00 89.12 157 LEU A CA 1
ATOM 1293 C C . LEU A 1 157 ? -12.542 -1.570 8.621 1.00 89.12 157 LEU A C 1
ATOM 1295 O O . LEU A 1 157 ? -12.974 -1.473 7.473 1.00 89.12 157 LEU A O 1
ATOM 1299 N N . TYR A 1 158 ? -13.318 -1.479 9.691 1.00 90.69 158 TYR A N 1
ATOM 1300 C CA . TYR A 1 158 ? -14.767 -1.384 9.646 1.00 90.69 158 TYR A CA 1
ATOM 1301 C C . TYR A 1 158 ? -15.247 -0.185 10.448 1.00 90.69 158 TYR A C 1
ATOM 1303 O O . TYR A 1 158 ? -14.818 0.027 11.581 1.00 90.69 158 TYR A O 1
ATOM 1311 N N . GLN A 1 159 ? -16.156 0.584 9.859 1.00 91.06 159 GLN A N 1
ATOM 1312 C CA . GLN A 1 159 ? -16.862 1.660 10.547 1.00 91.06 159 GLN A CA 1
ATOM 1313 C C . GLN A 1 159 ? -18.167 1.088 11.093 1.00 91.06 159 GLN A C 1
ATOM 1315 O O . GLN A 1 159 ? -18.950 0.493 10.349 1.00 91.06 159 GLN A O 1
ATOM 1320 N N . VAL A 1 160 ? -18.365 1.208 12.402 1.00 89.00 160 VAL A N 1
ATOM 1321 C CA . VAL A 1 160 ? -19.510 0.623 13.105 1.00 89.00 160 VAL A CA 1
ATOM 1322 C C . VAL A 1 160 ? -20.144 1.692 13.987 1.00 89.00 160 VAL A C 1
ATOM 1324 O O . VAL A 1 160 ? -19.415 2.364 14.714 1.00 89.00 160 VAL A O 1
ATOM 1327 N N . PRO A 1 161 ? -21.479 1.851 13.999 1.00 89.25 161 PRO A N 1
ATOM 1328 C CA . PRO A 1 161 ? -22.130 2.763 14.930 1.00 89.25 161 PRO A CA 1
ATOM 1329 C C . PRO A 1 161 ? -21.747 2.451 16.380 1.00 89.25 161 PRO A C 1
ATOM 1331 O O . PRO A 1 161 ? -21.770 1.292 16.804 1.00 89.25 161 PRO A O 1
ATOM 1334 N N . ILE A 1 162 ? -21.448 3.487 17.171 1.00 87.00 162 ILE A N 1
ATOM 1335 C CA . ILE A 1 162 ? -21.054 3.349 18.584 1.00 87.00 162 ILE A CA 1
ATOM 1336 C C . ILE A 1 162 ? -22.057 2.485 19.354 1.00 87.00 162 ILE A C 1
ATOM 1338 O O . ILE A 1 162 ? -21.673 1.621 20.140 1.00 87.00 162 ILE A O 1
ATOM 1342 N N . GLN A 1 163 ? -23.354 2.703 19.125 1.00 82.50 163 GLN A N 1
ATOM 1343 C CA . GLN A 1 163 ? -24.399 1.964 19.823 1.00 82.50 163 GLN A CA 1
ATOM 1344 C C . GLN A 1 163 ? -24.290 0.452 19.581 1.00 82.50 163 GLN A C 1
ATOM 1346 O O . GLN A 1 163 ? -24.319 -0.316 20.542 1.00 82.50 163 GLN A O 1
ATOM 1351 N N . ASP A 1 164 ? -24.100 0.036 18.330 1.00 83.56 164 ASP A N 1
ATOM 1352 C CA . ASP A 1 164 ? -23.979 -1.375 17.964 1.00 83.56 164 ASP A CA 1
ATOM 1353 C C . ASP A 1 164 ? -22.701 -1.992 18.541 1.00 83.56 164 ASP A C 1
ATOM 1355 O O . ASP A 1 164 ? -22.749 -3.079 19.117 1.00 83.56 164 ASP A O 1
ATOM 1359 N N . ALA A 1 165 ? -21.584 -1.261 18.484 1.00 81.56 165 ALA A N 1
ATOM 1360 C CA . ALA A 1 165 ? -20.300 -1.717 19.012 1.00 81.56 165 ALA A CA 1
ATOM 1361 C C . ALA A 1 165 ? -20.316 -1.984 20.530 1.00 81.56 165 ALA A C 1
ATOM 1363 O O . ALA A 1 165 ? -19.600 -2.865 21.003 1.00 81.56 165 ALA A O 1
ATOM 1364 N N . TYR A 1 166 ? -21.126 -1.244 21.300 1.00 75.25 166 TYR A N 1
ATOM 1365 C CA . TYR A 1 166 ? -21.227 -1.413 22.757 1.00 75.25 166 TYR A CA 1
ATOM 1366 C C . TYR A 1 166 ? -22.383 -2.313 23.215 1.00 75.25 166 TYR A C 1
ATOM 1368 O O . TYR A 1 166 ? -22.317 -2.868 24.315 1.00 75.25 166 TYR A O 1
ATOM 1376 N N . GLU A 1 167 ? -23.461 -2.428 22.437 1.00 78.50 167 GLU A N 1
ATOM 1377 C CA . GLU A 1 167 ? -24.626 -3.247 22.801 1.00 78.50 167 GLU A CA 1
ATOM 1378 C C . GLU A 1 167 ? -24.474 -4.715 22.382 1.00 78.50 167 GLU A C 1
ATOM 1380 O O . GLU A 1 167 ? -25.062 -5.598 23.018 1.00 78.50 167 GLU A O 1
ATOM 1385 N N . GLN A 1 168 ? -23.680 -4.994 21.346 1.00 74.06 168 GLN A N 1
ATOM 1386 C CA . GLN A 1 168 ? -23.444 -6.349 20.860 1.00 74.06 168 GLN A CA 1
ATOM 1387 C C . GLN A 1 168 ? -22.232 -6.986 21.547 1.00 74.06 168 GLN A C 1
ATOM 1389 O O . GLN A 1 168 ? -21.190 -6.367 21.736 1.00 74.06 168 GLN A O 1
ATOM 1394 N N . ALA A 1 169 ? -22.373 -8.256 21.937 1.00 69.19 169 ALA A N 1
ATOM 1395 C CA . ALA A 1 169 ? -21.285 -9.021 22.549 1.00 69.19 169 ALA A CA 1
ATOM 1396 C C . ALA A 1 169 ? -20.310 -9.609 21.513 1.00 69.19 169 ALA A C 1
ATOM 1398 O O . ALA A 1 169 ? -19.187 -9.955 21.868 1.00 69.19 169 ALA A O 1
ATOM 1399 N N . ASP A 1 170 ? -20.759 -9.745 20.266 1.00 77.81 170 ASP A N 1
ATOM 1400 C CA . ASP A 1 170 ? -20.019 -10.306 19.141 1.00 77.81 170 ASP A CA 1
ATOM 1401 C C . ASP A 1 170 ? -20.418 -9.535 17.877 1.00 77.81 170 ASP A C 1
ATOM 1403 O O . ASP A 1 170 ? -21.607 -9.428 17.576 1.00 77.81 170 ASP A O 1
ATOM 1407 N N . LEU A 1 171 ? -19.431 -8.967 17.183 1.00 79.19 171 LEU A N 1
ATOM 1408 C CA . LEU A 1 171 ? -19.623 -8.172 15.969 1.00 79.19 171 LEU A CA 1
ATOM 1409 C C . LEU A 1 171 ? -19.323 -8.969 14.694 1.00 79.19 171 LEU A C 1
ATOM 1411 O O . LEU A 1 171 ? -19.499 -8.433 13.604 1.00 79.19 171 LEU A O 1
ATOM 1415 N N . SER A 1 172 ? -18.899 -10.234 14.786 1.00 78.25 172 SER A N 1
ATOM 1416 C CA . SER A 1 172 ? -18.427 -11.005 13.630 1.00 78.25 172 SER A CA 1
ATOM 1417 C C . SER A 1 172 ? -19.438 -11.080 12.480 1.00 78.25 172 SER A C 1
ATOM 1419 O O . SER A 1 172 ? -19.048 -10.918 11.328 1.00 78.25 172 SER A O 1
ATOM 1421 N N . GLU A 1 173 ? -20.734 -11.275 12.757 1.00 77.94 173 GLU A N 1
ATOM 1422 C CA . GLU A 1 173 ? -21.767 -11.273 11.702 1.00 77.94 173 GLU A CA 1
ATOM 1423 C C . GLU A 1 173 ? -21.918 -9.899 11.034 1.00 77.94 173 GLU A C 1
ATOM 1425 O O . GLU A 1 173 ? -22.085 -9.826 9.820 1.00 77.94 173 GLU A O 1
ATOM 1430 N N . PHE A 1 174 ? -21.807 -8.812 11.801 1.00 79.12 174 PHE A N 1
ATOM 1431 C CA . PHE A 1 174 ? -21.899 -7.452 11.271 1.00 79.12 174 PHE A CA 1
ATOM 1432 C C . PHE A 1 174 ? -20.708 -7.122 10.364 1.00 79.12 174 PHE A C 1
ATOM 1434 O O . PHE A 1 174 ? -20.885 -6.581 9.274 1.00 79.12 174 PHE A O 1
ATOM 1441 N N . LEU A 1 175 ? -19.497 -7.493 10.790 1.00 81.31 175 LEU A N 1
ATOM 1442 C CA . LEU A 1 175 ? -18.271 -7.266 10.022 1.00 81.31 175 LEU A CA 1
ATOM 1443 C C . LEU A 1 175 ? -18.272 -8.065 8.709 1.00 81.31 175 LEU A C 1
ATOM 1445 O O . LEU A 1 175 ? -17.841 -7.549 7.686 1.00 81.31 175 LEU A O 1
ATOM 1449 N N . LEU A 1 176 ? -18.840 -9.278 8.701 1.00 77.75 176 LEU A N 1
ATOM 1450 C CA . LEU A 1 176 ? -18.986 -10.091 7.485 1.00 77.75 176 LEU A CA 1
ATOM 1451 C C . LEU A 1 176 ? -19.884 -9.448 6.415 1.00 77.75 176 LEU A C 1
ATOM 1453 O O . LEU A 1 176 ? -19.717 -9.737 5.230 1.00 77.75 176 LEU A O 1
ATOM 1457 N N . GLU A 1 177 ? -20.859 -8.630 6.817 1.00 79.75 177 GLU A N 1
ATOM 1458 C CA . GLU A 1 177 ? -21.796 -7.967 5.900 1.00 79.75 177 GLU A CA 1
ATOM 1459 C C . GLU A 1 177 ? -21.354 -6.549 5.502 1.00 79.75 177 GLU A C 1
ATOM 1461 O O . GLU A 1 177 ? -21.865 -5.992 4.525 1.00 79.75 177 GLU A O 1
ATOM 1466 N N . ALA A 1 178 ? -20.411 -5.961 6.238 1.00 81.81 178 ALA A N 1
ATOM 1467 C CA . ALA A 1 178 ? -19.902 -4.621 5.993 1.00 81.81 178 ALA A CA 1
ATOM 1468 C C . ALA A 1 178 ? -18.847 -4.604 4.875 1.00 81.81 178 ALA A C 1
ATOM 1470 O O . ALA A 1 178 ? -18.092 -5.553 4.683 1.00 81.81 178 ALA A O 1
ATOM 1471 N N . THR A 1 179 ? -18.761 -3.494 4.137 1.00 83.25 179 THR A N 1
ATOM 1472 C CA . THR A 1 179 ? -17.660 -3.272 3.189 1.00 83.25 179 THR A CA 1
ATOM 1473 C C . THR A 1 179 ? -16.427 -2.789 3.959 1.00 83.25 179 THR A C 1
ATOM 1475 O O . THR A 1 179 ? -16.476 -1.684 4.509 1.00 83.25 179 THR A O 1
ATOM 1478 N N . PRO A 1 180 ? -15.329 -3.564 4.005 1.00 86.88 180 PRO A N 1
ATOM 1479 C CA . PRO A 1 180 ? -14.125 -3.144 4.702 1.00 86.88 180 PRO A CA 1
ATOM 1480 C C . PRO A 1 180 ? -13.377 -2.056 3.930 1.00 86.88 180 PRO A C 1
ATOM 1482 O O . PRO A 1 180 ? -13.354 -2.025 2.700 1.00 86.88 180 PRO A O 1
ATOM 1485 N N . SER A 1 181 ? -12.703 -1.190 4.678 1.00 86.50 181 SER A N 1
ATOM 1486 C CA . SER A 1 181 ? -11.500 -0.493 4.217 1.00 86.50 181 SER A CA 1
ATOM 1487 C C . SER A 1 181 ? -10.263 -1.324 4.568 1.00 86.50 181 SER A C 1
ATOM 1489 O O . SER A 1 181 ? -10.354 -2.280 5.335 1.00 86.50 181 SER A O 1
ATOM 1491 N N . PHE A 1 182 ? -9.097 -0.968 4.039 1.00 86.00 182 PHE A N 1
ATOM 1492 C CA . PHE A 1 182 ? -7.868 -1.731 4.258 1.00 86.00 182 PHE A CA 1
ATOM 1493 C C . PHE A 1 182 ? -6.740 -0.844 4.775 1.00 86.00 182 PHE A C 1
ATOM 1495 O O . PHE A 1 182 ? -6.697 0.350 4.482 1.00 86.00 182 PHE A O 1
ATOM 1502 N N . MET A 1 183 ? -5.815 -1.439 5.525 1.00 86.31 183 MET A N 1
ATOM 1503 C CA . MET A 1 183 ? -4.625 -0.762 6.034 1.00 86.31 183 MET A CA 1
ATOM 1504 C C . MET A 1 183 ? -3.462 -1.746 6.186 1.00 86.31 183 MET A C 1
ATOM 1506 O O . MET A 1 183 ? -3.663 -2.928 6.453 1.00 86.31 183 MET A O 1
ATOM 1510 N N . ASP A 1 184 ? -2.234 -1.259 6.037 1.00 87.50 184 ASP A N 1
ATOM 1511 C CA . ASP A 1 184 ? -1.034 -2.010 6.407 1.00 87.50 184 ASP A CA 1
ATOM 1512 C C . ASP A 1 184 ? -0.930 -2.144 7.930 1.00 87.50 184 ASP A C 1
ATOM 1514 O O . ASP A 1 184 ? -0.816 -1.153 8.653 1.00 87.50 184 ASP A O 1
ATOM 1518 N N . ARG A 1 185 ? -0.909 -3.381 8.427 1.00 85.50 185 ARG A N 1
ATOM 1519 C CA . ARG A 1 185 ? -0.745 -3.699 9.848 1.00 85.50 185 ARG A CA 1
ATOM 1520 C C . ARG A 1 185 ? 0.525 -3.109 10.444 1.00 85.50 185 ARG A C 1
ATOM 1522 O O . ARG A 1 185 ? 0.526 -2.801 11.632 1.00 85.50 185 ARG A O 1
ATOM 1529 N N . ALA A 1 186 ? 1.599 -2.965 9.669 1.00 82.56 186 ALA A N 1
ATOM 1530 C CA . ALA A 1 186 ? 2.839 -2.388 10.180 1.00 82.56 186 ALA A CA 1
ATOM 1531 C C . ALA A 1 186 ? 2.648 -0.932 10.622 1.00 82.56 186 ALA A C 1
ATOM 1533 O O . ALA A 1 186 ? 3.251 -0.520 11.612 1.00 82.56 186 ALA A O 1
ATOM 1534 N N . LEU A 1 187 ? 1.739 -0.188 9.978 1.00 81.81 187 LEU A N 1
ATOM 1535 C CA . LEU A 1 187 ? 1.404 1.167 10.408 1.00 81.81 187 LEU A CA 1
ATOM 1536 C C . LEU A 1 187 ? 0.903 1.171 11.847 1.00 81.81 187 LEU A C 1
ATOM 1538 O O . LEU A 1 187 ? 1.371 1.990 12.619 1.00 81.81 187 LEU A O 1
ATOM 1542 N N . LEU A 1 188 ? 0.070 0.201 12.238 1.00 75.31 188 LEU A N 1
ATOM 1543 C CA . LEU A 1 188 ? -0.497 0.082 13.588 1.00 75.31 188 LEU A CA 1
ATOM 1544 C C . LEU A 1 188 ? 0.524 -0.261 14.688 1.00 75.31 188 LEU A C 1
ATOM 1546 O O . LEU A 1 188 ? 0.181 -0.200 15.867 1.00 75.31 188 LEU A O 1
ATOM 1550 N N . VAL A 1 189 ? 1.749 -0.651 14.329 1.00 71.31 189 VAL A N 1
ATOM 1551 C CA . VAL A 1 189 ? 2.747 -1.179 15.276 1.00 71.31 189 VAL A CA 1
ATOM 1552 C C . VAL A 1 189 ? 4.030 -0.345 15.303 1.00 71.31 189 VAL A C 1
ATOM 1554 O O . VAL A 1 189 ? 4.681 -0.271 16.343 1.00 71.31 189 VAL A O 1
ATOM 1557 N N . GLU A 1 190 ? 4.421 0.262 14.181 1.00 63.41 190 GLU A N 1
ATOM 1558 C CA . GLU A 1 190 ? 5.777 0.799 14.014 1.00 63.41 190 GLU A CA 1
ATOM 1559 C C . GLU A 1 190 ? 5.922 2.295 14.334 1.00 63.41 190 GLU A C 1
ATOM 1561 O O . GLU A 1 190 ? 6.972 2.688 14.844 1.00 63.41 190 GLU A O 1
ATOM 1566 N N . ASP A 1 191 ? 4.911 3.134 14.065 1.00 66.06 191 ASP A N 1
ATOM 1567 C CA . ASP A 1 191 ? 5.021 4.592 14.244 1.00 66.06 191 ASP A CA 1
ATOM 1568 C C . ASP A 1 191 ? 3.670 5.247 14.562 1.00 66.06 191 ASP A C 1
ATOM 1570 O O . ASP A 1 191 ? 2.812 5.422 13.694 1.00 66.06 191 ASP A O 1
ATOM 1574 N N . GLU A 1 192 ? 3.515 5.670 15.818 1.00 69.56 192 GLU A N 1
ATOM 1575 C CA . GLU A 1 192 ? 2.316 6.341 16.321 1.00 69.56 192 GLU A CA 1
ATOM 1576 C C . GLU A 1 192 ? 1.929 7.551 15.461 1.00 69.56 192 GLU A C 1
ATOM 1578 O O . GLU A 1 192 ? 0.764 7.706 15.114 1.00 69.56 192 GLU A O 1
ATOM 1583 N N . SER A 1 193 ? 2.889 8.363 15.009 1.00 73.12 193 SER A N 1
ATOM 1584 C CA . SER A 1 193 ? 2.586 9.573 14.234 1.00 73.12 193 SER A CA 1
ATOM 1585 C C . SER A 1 193 ? 1.909 9.276 12.893 1.00 73.12 193 SER A C 1
ATOM 1587 O O . SER A 1 193 ? 1.051 10.042 12.442 1.00 73.12 193 SER A O 1
ATOM 1589 N N . ILE A 1 194 ? 2.253 8.144 12.276 1.00 72.69 194 ILE A N 1
ATOM 1590 C CA . ILE A 1 194 ? 1.662 7.715 11.011 1.00 72.69 194 ILE A CA 1
ATOM 1591 C C . ILE A 1 194 ? 0.263 7.150 11.258 1.00 72.69 194 ILE A C 1
ATOM 1593 O O . ILE A 1 194 ? -0.654 7.512 10.525 1.00 72.69 194 ILE A O 1
ATOM 1597 N N . ILE A 1 195 ? 0.067 6.355 12.319 1.00 75.25 195 ILE A N 1
ATOM 1598 C CA . ILE A 1 195 ? -1.262 5.851 12.719 1.00 75.25 195 ILE A CA 1
ATOM 1599 C C . ILE A 1 195 ? -2.235 7.009 12.889 1.00 75.25 195 ILE A C 1
ATOM 1601 O O . ILE A 1 195 ? -3.313 7.000 12.301 1.00 75.25 195 ILE A O 1
ATOM 1605 N N . LEU A 1 196 ? -1.842 8.018 13.669 1.00 78.31 196 LEU A N 1
ATOM 1606 C CA . LEU A 1 196 ? -2.686 9.179 13.936 1.00 78.31 196 LEU A CA 1
ATOM 1607 C C . LEU A 1 196 ? -3.026 9.910 12.640 1.00 78.31 196 LEU A C 1
ATOM 1609 O O . LEU A 1 196 ? -4.189 10.217 12.389 1.00 78.31 196 LEU A O 1
ATOM 1613 N N . SER A 1 197 ? -2.033 10.109 11.767 1.00 81.81 197 SER A N 1
ATOM 1614 C CA . SER A 1 197 ? -2.282 10.728 10.470 1.00 81.81 197 SER A CA 1
ATOM 1615 C C . SER A 1 197 ? -3.246 9.917 9.602 1.00 81.81 197 SER A C 1
ATOM 1617 O O . SER A 1 197 ? -4.064 10.531 8.916 1.00 81.81 197 SER A O 1
ATOM 1619 N N . GLU A 1 198 ? -3.153 8.587 9.580 1.00 82.31 198 GLU A N 1
ATOM 1620 C CA . GLU A 1 198 ? -4.058 7.749 8.787 1.00 82.31 198 GLU A CA 1
ATOM 1621 C C . GLU A 1 198 ? -5.475 7.728 9.362 1.00 82.31 198 GLU A C 1
ATOM 1623 O O . GLU A 1 198 ? -6.441 7.901 8.620 1.00 82.31 198 GLU A O 1
ATOM 1628 N N . LEU A 1 199 ? -5.618 7.614 10.682 1.00 84.88 199 LEU A N 1
ATOM 1629 C CA . LEU A 1 199 ? -6.921 7.691 11.343 1.00 84.88 199 LEU A CA 1
ATOM 1630 C C . LEU A 1 199 ? -7.591 9.048 11.103 1.00 84.88 199 LEU A C 1
ATOM 1632 O O . LEU A 1 199 ? -8.769 9.103 10.748 1.00 84.88 199 LEU A O 1
ATOM 1636 N N . HIS A 1 200 ? -6.831 10.143 11.194 1.00 84.81 200 HIS A N 1
ATOM 1637 C CA . HIS A 1 200 ? -7.357 11.488 10.953 1.00 84.81 200 HIS A CA 1
ATOM 1638 C C . HIS A 1 200 ? -7.804 11.680 9.499 1.00 84.81 200 HIS A C 1
ATOM 1640 O O . HIS A 1 200 ? -8.825 12.327 9.267 1.00 84.81 200 HIS A O 1
ATOM 1646 N N . LYS A 1 201 ? -7.101 11.096 8.513 1.00 84.81 201 LYS A N 1
ATOM 1647 C CA . LYS A 1 201 ? -7.545 11.097 7.101 1.00 84.81 201 LYS A CA 1
ATOM 1648 C C . LYS A 1 201 ? -8.877 10.368 6.917 1.00 84.81 201 LYS A C 1
ATOM 1650 O O . LYS A 1 201 ? -9.664 10.767 6.061 1.00 84.81 201 LYS A O 1
ATOM 1655 N N . LEU A 1 202 ? -9.130 9.337 7.723 1.00 83.88 202 LEU A N 1
ATOM 1656 C CA . LEU A 1 202 ? -10.399 8.610 7.756 1.00 83.88 202 LEU A CA 1
ATOM 1657 C C . LEU A 1 202 ? -11.492 9.340 8.560 1.00 83.88 202 LEU A C 1
ATOM 1659 O O . LEU A 1 202 ? -12.637 8.904 8.537 1.00 83.88 202 LEU A O 1
ATOM 1663 N N . GLY A 1 203 ? -11.171 10.446 9.243 1.00 87.44 203 GLY A N 1
ATOM 1664 C CA . GLY A 1 203 ? -12.115 11.194 10.082 1.00 87.44 203 GLY A CA 1
ATOM 1665 C C . GLY A 1 203 ? -12.270 10.648 11.506 1.00 87.44 203 GLY A C 1
ATOM 1666 O O . GLY A 1 203 ? -13.232 10.999 12.190 1.00 87.44 203 GLY A O 1
ATOM 1667 N N . PHE A 1 204 ? -11.327 9.821 11.963 1.00 89.00 204 PHE A N 1
ATOM 1668 C CA . PHE A 1 204 ? -11.331 9.200 13.287 1.00 89.00 204 PHE A CA 1
ATOM 1669 C C . PHE A 1 204 ? -10.211 9.760 14.164 1.00 89.00 204 PHE A C 1
ATOM 1671 O O . PHE A 1 204 ? -9.117 10.046 13.686 1.00 89.00 204 PHE A O 1
ATOM 1678 N N . VAL A 1 205 ? -10.482 9.890 15.459 1.00 85.94 205 VAL A N 1
ATOM 1679 C CA . VAL A 1 205 ? -9.495 10.175 16.505 1.00 85.94 205 VAL A CA 1
ATOM 1680 C C . VAL A 1 205 ? -9.073 8.852 17.134 1.00 85.94 205 VAL A C 1
ATOM 1682 O O . VAL A 1 205 ? -9.912 7.974 17.354 1.00 85.94 205 VAL A O 1
ATOM 1685 N N . SER A 1 206 ? -7.781 8.689 17.415 1.00 84.06 206 SER A N 1
ATOM 1686 C CA . SER A 1 206 ? -7.274 7.461 18.025 1.00 84.06 206 SER A CA 1
ATOM 1687 C C . SER A 1 206 ? -7.799 7.291 19.448 1.00 84.06 206 SER A C 1
ATOM 1689 O O . SER A 1 206 ? -7.780 8.224 20.250 1.00 84.06 206 SER A O 1
ATOM 1691 N N . ILE A 1 207 ? -8.188 6.066 19.811 1.00 79.12 207 ILE A N 1
ATOM 1692 C CA . ILE A 1 207 ? -8.526 5.743 21.207 1.00 79.12 207 ILE A CA 1
ATOM 1693 C C . ILE A 1 207 ? -7.335 5.996 22.140 1.00 79.12 207 ILE A C 1
ATOM 1695 O O . ILE A 1 207 ? -7.528 6.378 23.294 1.00 79.12 207 ILE A O 1
ATOM 1699 N N . HIS A 1 208 ? -6.108 5.821 21.645 1.00 72.50 208 HIS A N 1
ATOM 1700 C CA . HIS A 1 208 ? -4.909 6.090 22.428 1.00 72.50 208 HIS A CA 1
ATOM 1701 C C . HIS A 1 208 ? -4.722 7.587 22.715 1.00 72.50 208 HIS A C 1
ATOM 1703 O O . HIS A 1 208 ? -4.391 7.947 23.844 1.00 72.50 208 HIS A O 1
ATOM 1709 N N . GLU A 1 209 ? -4.996 8.455 21.730 1.00 72.69 209 GLU A N 1
ATOM 1710 C CA . GLU A 1 209 ? -4.973 9.915 21.922 1.00 72.69 209 GLU A CA 1
ATOM 1711 C C . GLU A 1 209 ? -5.970 10.331 23.007 1.00 72.69 209 GLU A C 1
ATOM 1713 O O . GLU A 1 209 ? -5.605 11.041 23.942 1.00 72.69 209 GLU A O 1
ATOM 1718 N N . LE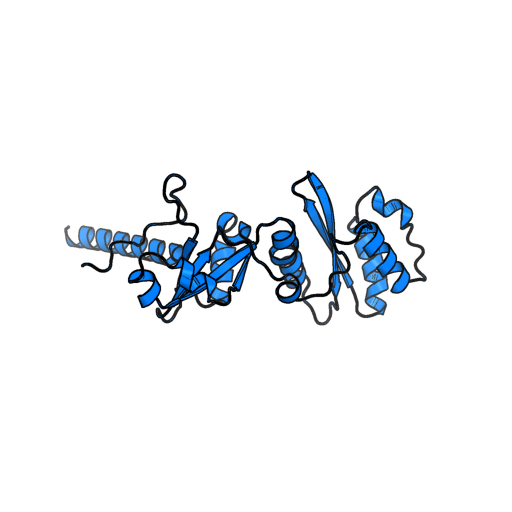U A 1 210 ? -7.202 9.821 22.927 1.00 76.12 210 LEU A N 1
ATOM 1719 C CA . LEU A 1 210 ? -8.262 10.135 23.888 1.00 76.12 210 LEU A CA 1
ATOM 1720 C C . LEU A 1 210 ? -7.908 9.694 25.317 1.00 76.12 210 LEU A C 1
ATOM 1722 O O . LEU A 1 210 ? -8.210 10.397 26.283 1.00 76.12 210 LEU A O 1
ATOM 1726 N N . ASP A 1 211 ? -7.253 8.541 25.475 1.00 74.81 211 ASP A N 1
ATOM 1727 C CA . ASP A 1 211 ? -6.834 8.045 26.790 1.00 74.81 211 ASP A CA 1
ATOM 1728 C C . ASP A 1 211 ? -5.679 8.875 27.381 1.00 74.81 211 ASP A C 1
ATOM 1730 O O . ASP A 1 211 ? -5.681 9.203 28.572 1.00 74.81 211 ASP A O 1
ATOM 1734 N N . LEU A 1 212 ? -4.722 9.284 26.540 1.00 74.62 212 LEU A N 1
ATOM 1735 C CA . LEU A 1 212 ? -3.629 10.183 26.922 1.00 74.62 212 LEU A CA 1
ATOM 1736 C C . LEU A 1 212 ? -4.142 11.558 27.359 1.00 74.62 212 LEU A C 1
ATOM 1738 O O . LEU A 1 212 ? -3.703 12.065 28.396 1.00 74.62 212 LEU A O 1
ATOM 1742 N N . GLU A 1 213 ? -5.063 12.156 26.600 1.00 76.25 213 GLU A N 1
ATOM 1743 C CA . GLU A 1 213 ? -5.691 13.435 26.949 1.00 76.25 213 GLU A CA 1
ATOM 1744 C C . GLU A 1 213 ? -6.405 13.338 28.297 1.00 76.25 213 GLU A C 1
ATOM 1746 O O . GLU A 1 213 ? -6.153 14.148 29.194 1.00 76.25 213 GLU A O 1
ATOM 1751 N N . ARG A 1 214 ? -7.202 12.283 28.500 1.00 75.69 214 ARG A N 1
ATOM 1752 C CA . ARG A 1 214 ? -7.906 12.048 29.764 1.00 75.69 214 ARG A CA 1
ATOM 1753 C C . ARG A 1 214 ? -6.948 11.933 30.947 1.00 75.69 214 ARG A C 1
ATOM 1755 O O . ARG A 1 214 ? -7.160 12.575 31.973 1.00 75.69 214 ARG A O 1
ATOM 1762 N N . HIS A 1 215 ? -5.875 11.157 30.818 1.00 73.94 215 HIS A N 1
ATOM 1763 C CA . HIS A 1 215 ? -4.894 11.020 31.895 1.00 73.94 215 HIS A CA 1
ATOM 1764 C C . HIS A 1 215 ? -4.165 12.332 32.210 1.00 73.94 215 HIS A C 1
ATOM 1766 O O . HIS A 1 215 ? -3.850 12.600 33.374 1.00 73.94 215 HIS A O 1
ATOM 1772 N N . GLN A 1 216 ? -3.918 13.175 31.206 1.00 73.44 216 GLN A N 1
ATOM 1773 C CA . GLN A 1 216 ? -3.350 14.505 31.420 1.00 73.44 216 GLN A CA 1
ATOM 1774 C C . GLN A 1 216 ? -4.336 15.441 32.128 1.00 73.44 216 GLN A C 1
ATOM 1776 O O . GLN A 1 216 ? -3.931 16.167 33.039 1.00 73.44 216 GLN A O 1
ATOM 1781 N N . GLU A 1 217 ? -5.618 15.410 31.763 1.00 74.81 217 GLU A N 1
ATOM 1782 C CA . GLU A 1 217 ? -6.666 16.190 32.428 1.00 74.81 217 GLU A CA 1
ATOM 1783 C C . GLU A 1 217 ? -6.872 15.757 33.886 1.00 74.81 217 GLU A C 1
ATOM 1785 O O . GLU A 1 217 ? -6.940 16.605 34.778 1.00 74.81 217 GLU A O 1
ATOM 1790 N N . GLU A 1 218 ? -6.904 14.450 34.153 1.00 75.31 218 GLU A N 1
ATOM 1791 C CA . GLU A 1 218 ? -7.005 13.890 35.506 1.00 75.31 218 GLU A CA 1
ATOM 1792 C C . GLU A 1 218 ? -5.809 14.300 36.377 1.00 75.31 218 GLU A C 1
ATOM 1794 O O . GLU A 1 218 ? -5.988 14.733 37.519 1.00 75.31 218 GLU A O 1
ATOM 1799 N N . ALA A 1 219 ? -4.588 14.234 35.836 1.00 72.69 219 ALA A N 1
ATOM 1800 C CA . ALA A 1 219 ? -3.383 14.668 36.540 1.00 72.69 219 ALA A CA 1
ATOM 1801 C C . ALA A 1 219 ? -3.419 16.172 36.869 1.00 72.69 219 ALA A C 1
ATOM 1803 O O . ALA A 1 219 ? -3.139 16.567 38.002 1.00 72.69 219 ALA A O 1
ATOM 1804 N N . GLN A 1 220 ? -3.837 17.010 35.915 1.00 73.50 220 GLN A N 1
ATOM 1805 C CA . GLN A 1 220 ? -3.972 18.456 36.121 1.00 73.50 220 GLN A CA 1
ATOM 1806 C C . GLN A 1 220 ? -5.054 18.806 37.151 1.00 73.50 220 GLN A C 1
ATOM 1808 O O . GLN A 1 220 ? -4.888 19.756 37.921 1.00 73.50 220 GLN A O 1
ATOM 1813 N N . GLN A 1 221 ? -6.159 18.057 37.193 1.00 70.56 221 GLN A N 1
ATOM 1814 C CA . GLN A 1 221 ? -7.207 18.246 38.197 1.00 70.56 221 GLN A CA 1
ATOM 1815 C C . GLN A 1 221 ? -6.718 17.878 39.602 1.00 70.56 221 GLN A C 1
ATOM 1817 O O . GLN A 1 221 ? -6.950 18.646 40.537 1.00 70.56 221 GLN A O 1
ATOM 1822 N N . MET A 1 222 ? -5.986 16.769 39.759 1.00 69.06 222 MET A N 1
ATOM 1823 C CA . MET A 1 222 ? -5.417 16.387 41.058 1.00 69.06 222 MET A CA 1
ATOM 1824 C C . MET A 1 222 ? -4.407 17.414 41.586 1.00 69.06 222 MET A C 1
ATOM 1826 O O . MET A 1 222 ? -4.423 17.728 42.779 1.00 69.06 222 MET A O 1
ATOM 1830 N N . ASP A 1 223 ? -3.561 17.969 40.715 1.00 66.50 223 ASP A N 1
ATOM 1831 C CA . ASP A 1 223 ? -2.597 19.007 41.096 1.00 66.50 223 ASP A CA 1
ATOM 1832 C C . ASP A 1 223 ? -3.311 20.300 41.537 1.00 66.50 223 ASP A C 1
ATOM 1834 O O . ASP A 1 223 ? -2.961 20.895 42.561 1.00 66.50 223 ASP A O 1
ATOM 1838 N N . GLN A 1 224 ? -4.386 20.701 40.844 1.00 64.62 224 GLN A N 1
ATOM 1839 C CA . GLN A 1 224 ? -5.201 21.861 41.235 1.00 64.62 224 GLN A CA 1
ATOM 1840 C C . GLN A 1 224 ? -5.969 21.651 42.549 1.00 64.62 224 GLN A C 1
ATOM 1842 O O . GLN A 1 224 ? -6.164 22.603 43.313 1.00 64.62 224 GLN A O 1
ATOM 1847 N N . GLU A 1 225 ? -6.428 20.432 42.835 1.00 63.88 225 GLU A N 1
ATOM 1848 C CA . GLU A 1 225 ? -7.077 20.104 44.108 1.00 63.88 225 GLU A CA 1
ATOM 1849 C C . GLU A 1 225 ? -6.079 20.066 45.275 1.00 63.88 225 GLU A C 1
ATOM 1851 O O . GLU A 1 225 ? -6.415 20.519 46.374 1.00 63.88 225 GLU A O 1
ATOM 1856 N N . GLN A 1 226 ? -4.837 19.624 45.043 1.00 58.78 226 GLN A N 1
ATOM 1857 C CA . GLN A 1 226 ? -3.759 19.707 46.036 1.00 58.78 226 GLN A CA 1
ATOM 1858 C C . GLN A 1 226 ? -3.346 21.155 46.335 1.00 58.78 226 GLN A C 1
ATOM 1860 O O . GLN A 1 226 ? -3.157 21.496 47.503 1.00 58.78 226 GLN A O 1
ATOM 1865 N N . GLU A 1 227 ? -3.272 22.029 45.326 1.00 57.41 227 GLU A N 1
ATOM 1866 C CA . GLU A 1 227 ? -2.986 23.459 45.527 1.00 57.41 227 GLU A CA 1
ATOM 1867 C C . GLU A 1 227 ? -4.120 24.212 46.242 1.00 57.41 227 GLU A C 1
ATOM 1869 O O . GLU A 1 227 ? -3.860 25.174 46.961 1.00 57.41 227 GLU A O 1
ATOM 1874 N N . ARG A 1 228 ? -5.380 23.781 46.087 1.00 56.69 228 ARG A N 1
ATOM 1875 C CA . ARG A 1 228 ? -6.539 24.356 46.802 1.00 56.69 228 ARG A CA 1
ATOM 1876 C C . ARG A 1 228 ? -6.733 23.809 48.220 1.00 56.69 228 ARG A C 1
ATOM 1878 O O . ARG A 1 228 ? -7.523 24.374 48.978 1.00 56.69 228 ARG A O 1
ATOM 1885 N N . GLY A 1 229 ? -6.066 22.706 48.558 1.00 50.22 229 GLY A N 1
ATOM 1886 C CA . GLY A 1 229 ? -6.083 22.078 49.882 1.00 50.22 229 GLY A CA 1
ATOM 1887 C C . GLY A 1 229 ? -4.988 22.563 50.846 1.00 50.22 229 GLY A C 1
ATOM 1888 O O . GLY A 1 229 ? -4.984 22.126 52.000 1.00 50.22 229 GLY A O 1
ATOM 1889 N N . LEU A 1 230 ? -4.084 23.440 50.390 1.00 46.66 230 LEU A N 1
ATOM 1890 C CA . LEU A 1 230 ? -3.021 24.112 51.160 1.00 46.66 230 LEU A CA 1
ATOM 1891 C C . LEU A 1 230 ? -3.374 25.580 51.449 1.00 46.66 230 LEU A C 1
ATOM 1893 O O . LEU A 1 230 ? -2.942 26.071 52.519 1.00 46.66 230 LEU A O 1
#

pLDDT: mean 77.69, std 16.0, range [28.89, 95.5]

Sequence (230 aa):
MEKEKTMTNPLQEHETVEVGYAIIGISQDEEEVLIVDYDSNWVDEEEFLHRSLITNYQDERSSYQQIIDWLQATIPHTAYNLAQLEAVDFNQEMIEEINRELARHNQALLVQSIECIDGTHDLLAIAYDPAREQEEELQYYLKHHVEALYMGRVVQLYQVPIQDAYEQADLSEFLLEATPSFMDRALLVEDESIILSELHKLGFVSIHELDLERHQEEAQQMDQEQERGL

Radius of gyration: 23.55 Å; chains: 1; bounding box: 48×41×80 Å